Protein AF-A0A521X4V2-F1 (afdb_monomer_lite)

Sequence (223 aa):
MDLIKSYIVILLIGAVIGGIIGFALCGLLYSEEEIARASLDTIIDEWCKPAYIAPYDKQFSGFTAGKELPDAQPHFFPDTVRSLAKWIEQNYRVPAPVTLAQYALESSWGRNNLNASNYFGHTFQAVKQYMYHPRFVWAREKAMKNGTMTAGDSVCFARYTNIKECFRTHGMYLSLSLRYSKAFERTSPEGFAQELANAGYATDPLYALKLITIMKRYQLYGS

pLDDT: mean 75.27, std 22.45, range [30.0, 98.56]

Secondary structure (DSSP, 8-state):
--HHHHHHHHHHHHTTGGGTTTHHHHTTTS-HHHHHHHHHHHHHHHHT--S---------TT-STTPPPPP--GGGS-HHHHHHHHHHHHHH---HHHHHHHHHHHTTTTT--TTTT-SS--BHHHHGGG-SS--EEEEEEEEEETTEEEEEEEEEEE--SSHHHHHHHHHHHHHH-GGGGGGGG-SSHHHHHHHHHHTTS-S-TTHHHHHHHHHHHTTGGG-

Foldseek 3Di:
DPPVVVVVVVVLVVVCVVPPVPPVVVVVPDDPVVVVVVSVVVVVCVVQPPPDPDQFPPPPPQPDPPRDDPAQDPLLQPPVNLVLLVVLCVPQVQHSLLSSLQLCSQQVSVVRCVVQLASNQAFLVLQVVLAPDRDWDWDFGQDQDPNDGDGHDTTTHTGDPHNNRNSSSVSCS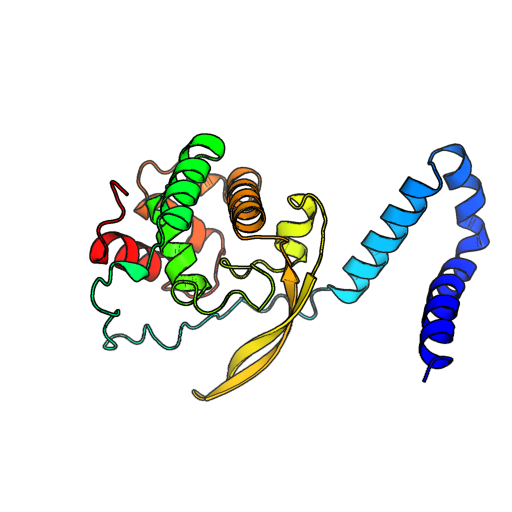QRVDPLQVVLSVDPDNLSSLVSCVVSSVGNPVCRSVSSVCSCVSNVRNVD

Structure (mmCIF, N/CA/C/O backbone):
data_AF-A0A521X4V2-F1
#
_entry.id   AF-A0A521X4V2-F1
#
loop_
_atom_site.group_PDB
_atom_site.id
_atom_site.type_symbol
_atom_site.label_atom_id
_atom_site.label_alt_id
_atom_site.label_comp_id
_atom_site.l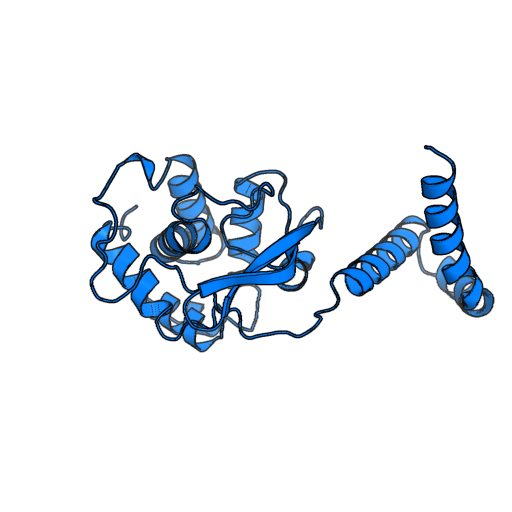abel_asym_id
_atom_site.label_entity_id
_atom_site.label_seq_id
_atom_site.pdbx_PDB_ins_code
_atom_site.Cartn_x
_atom_site.Cartn_y
_atom_site.Cartn_z
_atom_site.occupancy
_atom_site.B_iso_or_equiv
_atom_site.auth_seq_id
_atom_site.auth_comp_id
_atom_site.auth_asym_id
_atom_site.auth_atom_id
_atom_site.pdbx_PDB_model_num
ATOM 1 N N . MET A 1 1 ? 32.803 0.875 -26.723 1.00 43.25 1 MET A N 1
ATOM 2 C CA . MET A 1 1 ? 31.495 0.538 -26.119 1.00 43.25 1 MET A CA 1
ATOM 3 C C . MET A 1 1 ? 30.566 1.762 -26.029 1.00 43.25 1 MET A C 1
ATOM 5 O O . MET A 1 1 ? 29.549 1.680 -25.355 1.00 43.25 1 MET A O 1
ATOM 9 N N . ASP A 1 2 ? 30.845 2.843 -26.781 1.00 49.12 2 ASP A N 1
ATOM 10 C CA . ASP A 1 2 ? 30.135 4.131 -26.650 1.00 49.12 2 ASP A CA 1
ATOM 11 C C . ASP A 1 2 ? 29.449 4.641 -27.928 1.00 49.12 2 ASP A C 1
ATOM 13 O O . ASP A 1 2 ? 28.789 5.670 -27.893 1.00 49.12 2 ASP A O 1
ATOM 17 N N . LEU A 1 3 ? 29.508 3.913 -29.051 1.00 33.22 3 LEU A N 1
ATOM 18 C CA . LEU A 1 3 ? 28.778 4.314 -30.266 1.00 33.22 3 LEU A CA 1
ATOM 19 C C . LEU A 1 3 ? 27.328 3.801 -30.327 1.00 33.22 3 LEU A C 1
ATOM 21 O O . LEU A 1 3 ? 26.478 4.442 -30.937 1.00 33.22 3 LEU A O 1
ATOM 25 N N . ILE A 1 4 ? 27.015 2.685 -29.661 1.00 38.94 4 ILE A N 1
ATOM 26 C CA . ILE A 1 4 ? 25.669 2.078 -29.708 1.00 38.94 4 ILE A CA 1
ATOM 27 C C . ILE A 1 4 ? 24.674 2.850 -28.824 1.00 38.94 4 ILE A C 1
ATOM 29 O O . ILE A 1 4 ? 23.499 2.964 -29.165 1.00 38.94 4 ILE A O 1
ATOM 33 N N . LYS A 1 5 ? 25.142 3.457 -27.724 1.00 37.75 5 LYS A N 1
ATOM 34 C CA . LYS A 1 5 ? 24.294 4.278 -26.843 1.00 37.75 5 LYS A CA 1
ATOM 35 C C . LYS A 1 5 ? 23.897 5.606 -27.498 1.00 37.75 5 LYS A C 1
ATOM 37 O O . LYS A 1 5 ? 22.754 6.023 -27.351 1.00 37.75 5 LYS A O 1
ATOM 42 N N . SER A 1 6 ? 24.785 6.209 -28.289 1.00 39.97 6 SER A N 1
ATOM 43 C CA . SER A 1 6 ? 24.491 7.443 -29.031 1.00 39.97 6 SER A CA 1
ATOM 44 C C . SER A 1 6 ? 23.549 7.213 -30.219 1.00 39.97 6 SER A C 1
ATOM 46 O O . SER A 1 6 ? 22.706 8.059 -30.499 1.00 39.97 6 SER A O 1
ATOM 48 N N . TYR A 1 7 ? 23.613 6.046 -30.871 1.00 33.91 7 TYR A N 1
ATOM 49 C CA . TYR A 1 7 ? 22.720 5.712 -31.990 1.00 33.91 7 TYR A CA 1
ATOM 50 C C . TYR A 1 7 ? 21.264 5.469 -31.565 1.00 33.91 7 TYR A C 1
ATOM 52 O O . TYR A 1 7 ? 20.347 5.814 -32.306 1.00 33.91 7 TYR A O 1
ATOM 60 N N . ILE A 1 8 ? 21.030 4.935 -30.361 1.00 42.59 8 ILE A N 1
ATOM 61 C CA . ILE A 1 8 ? 19.670 4.730 -29.832 1.00 42.59 8 ILE A CA 1
ATOM 62 C C . ILE A 1 8 ? 19.026 6.065 -29.429 1.00 42.59 8 ILE A C 1
ATOM 64 O O . ILE A 1 8 ? 17.840 6.263 -29.670 1.00 42.59 8 ILE A O 1
ATOM 68 N N . VAL A 1 9 ? 19.804 7.018 -28.903 1.00 43.97 9 VAL A N 1
ATOM 69 C CA . VAL A 1 9 ? 19.309 8.378 -28.611 1.00 43.97 9 VAL A CA 1
ATOM 70 C C . VAL A 1 9 ? 18.967 9.131 -29.905 1.00 43.97 9 VAL A C 1
ATOM 72 O O . VAL A 1 9 ? 17.939 9.797 -29.970 1.00 43.97 9 VAL A O 1
ATOM 75 N N . ILE A 1 10 ? 19.759 8.960 -30.969 1.00 43.38 10 ILE A N 1
ATOM 76 C CA . ILE A 1 10 ? 19.498 9.582 -32.278 1.00 43.38 10 ILE A CA 1
ATOM 77 C C . ILE A 1 10 ? 18.299 8.933 -32.994 1.00 43.38 10 ILE A C 1
ATOM 79 O O . ILE A 1 10 ? 17.518 9.641 -33.624 1.00 43.38 10 ILE A O 1
ATOM 83 N N . LEU A 1 11 ? 18.075 7.621 -32.850 1.00 38.44 11 LEU A N 1
ATOM 84 C CA . LEU A 1 11 ? 16.877 6.952 -33.383 1.00 38.44 11 LEU A CA 1
ATOM 85 C C . LEU A 1 11 ? 15.594 7.319 -32.617 1.00 38.44 11 LEU A C 1
ATOM 87 O O . LEU A 1 11 ? 14.530 7.400 -33.229 1.00 38.44 11 LEU A O 1
ATOM 91 N N . LEU A 1 12 ? 15.687 7.620 -31.317 1.00 42.00 12 LEU A N 1
ATOM 92 C CA . LEU A 1 12 ? 14.555 8.126 -30.530 1.00 42.00 12 LEU A CA 1
ATOM 93 C C . LEU A 1 12 ? 14.190 9.574 -30.891 1.00 42.00 12 LEU A C 1
ATOM 95 O O . LEU A 1 12 ? 13.011 9.911 -30.883 1.00 42.00 12 LEU A O 1
ATOM 99 N N . ILE A 1 13 ? 15.159 10.399 -31.303 1.00 46.25 13 ILE A N 1
ATOM 100 C CA . ILE A 1 13 ? 14.886 11.717 -31.904 1.00 46.25 13 ILE A CA 1
ATOM 101 C C . ILE A 1 13 ? 14.376 11.554 -33.351 1.00 46.25 13 ILE A C 1
ATOM 103 O O . ILE A 1 13 ? 13.495 12.285 -33.789 1.00 46.25 13 ILE A O 1
ATOM 107 N N . GLY A 1 14 ? 14.848 10.544 -34.087 1.00 37.19 14 GLY A N 1
ATOM 108 C CA . GLY A 1 14 ? 14.409 10.248 -35.455 1.00 37.19 14 GLY A CA 1
ATOM 109 C C . GLY A 1 14 ? 12.939 9.828 -35.575 1.00 37.19 14 GLY A C 1
ATOM 110 O O . GLY A 1 14 ? 12.283 10.189 -36.549 1.00 37.19 14 GLY A O 1
ATOM 111 N N . ALA A 1 15 ? 12.376 9.148 -34.572 1.00 42.16 15 ALA A N 1
ATOM 112 C CA . ALA A 1 15 ? 10.942 8.840 -34.535 1.00 42.16 15 ALA A CA 1
ATOM 113 C C . ALA A 1 15 ? 10.057 10.083 -34.286 1.00 42.16 15 ALA A C 1
ATOM 115 O O . ALA A 1 15 ? 8.871 10.065 -34.604 1.00 42.16 15 ALA A O 1
ATOM 116 N N . VAL A 1 16 ? 10.640 11.189 -33.803 1.00 44.31 16 VAL A N 1
ATOM 117 C CA . VAL A 1 16 ? 9.979 12.502 -33.675 1.00 44.31 16 VAL A CA 1
ATOM 118 C C . VAL A 1 16 ? 9.952 13.252 -35.022 1.00 44.31 16 VAL A C 1
ATOM 120 O O . VAL A 1 16 ? 9.086 14.095 -35.253 1.00 44.31 16 VAL A O 1
ATOM 123 N N . ILE A 1 17 ? 10.815 12.890 -35.979 1.00 44.94 17 ILE A N 1
ATOM 124 C CA . ILE A 1 17 ? 10.894 13.529 -37.309 1.00 44.94 17 ILE A CA 1
ATOM 125 C C . ILE A 1 17 ? 9.727 13.113 -38.231 1.00 44.94 17 ILE A C 1
ATOM 127 O O . ILE A 1 17 ? 9.393 13.837 -39.167 1.00 44.94 17 ILE A O 1
ATOM 131 N N . GLY A 1 18 ? 8.998 12.034 -37.916 1.00 37.09 18 GLY A N 1
ATOM 132 C CA . GLY A 1 18 ? 7.719 11.717 -38.573 1.00 37.09 18 GLY A CA 1
ATOM 133 C C . GLY A 1 18 ? 6.582 12.708 -38.264 1.00 37.09 18 GLY A C 1
ATOM 134 O O . GLY A 1 18 ? 5.533 12.653 -38.900 1.00 37.09 18 GLY A O 1
ATOM 135 N N . GLY A 1 19 ? 6.781 13.624 -37.307 1.00 41.56 19 GLY A N 1
ATOM 136 C CA . GLY A 1 19 ? 5.781 14.572 -36.811 1.00 41.56 19 GLY A CA 1
ATOM 137 C C . GLY A 1 19 ? 6.029 16.040 -37.172 1.00 41.56 19 GLY A C 1
ATOM 138 O O . GLY A 1 19 ? 5.519 16.916 -36.477 1.00 41.56 19 GLY A O 1
ATOM 139 N N . ILE A 1 20 ? 6.786 16.354 -38.232 1.00 43.31 20 ILE A N 1
ATOM 140 C CA . ILE A 1 20 ? 7.112 17.751 -38.603 1.00 43.31 20 ILE A CA 1
ATOM 141 C C . ILE A 1 20 ? 5.869 18.609 -38.943 1.00 43.31 20 ILE A C 1
ATOM 143 O O . ILE A 1 20 ? 5.938 19.832 -38.880 1.00 43.31 20 ILE A O 1
ATOM 147 N N . ILE A 1 21 ? 4.693 18.018 -39.180 1.00 41.81 21 ILE A N 1
ATOM 148 C CA . ILE A 1 21 ? 3.447 18.786 -39.386 1.00 41.81 21 ILE A CA 1
ATOM 149 C C . ILE A 1 21 ? 2.744 19.144 -38.050 1.00 41.81 21 ILE A C 1
ATOM 151 O O . ILE A 1 21 ? 1.936 20.067 -38.011 1.00 41.81 21 ILE A O 1
ATOM 155 N N . GLY A 1 22 ? 3.082 18.493 -36.926 1.00 39.12 22 GLY A N 1
ATOM 156 C CA . GLY A 1 22 ? 2.454 18.740 -35.614 1.00 39.12 22 GLY A CA 1
ATOM 157 C C . GLY A 1 22 ? 3.174 19.754 -34.712 1.00 39.12 22 GLY A C 1
ATOM 158 O O . GLY A 1 22 ? 2.546 20.371 -33.851 1.00 39.12 22 GLY A O 1
ATOM 159 N N . PHE A 1 23 ? 4.480 19.967 -34.904 1.00 44.62 23 PHE A N 1
ATOM 160 C CA . PHE A 1 23 ? 5.290 20.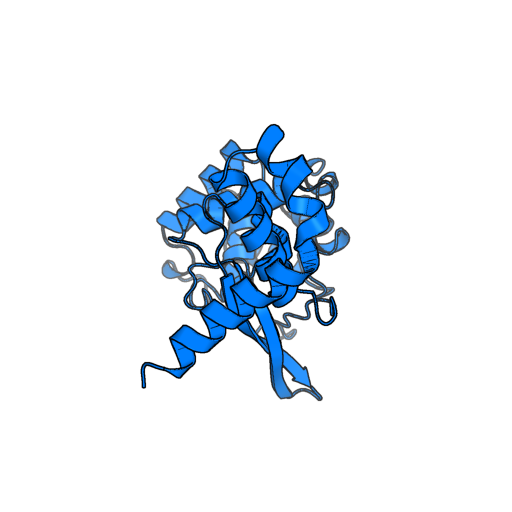808 -34.007 1.00 44.62 23 PHE A CA 1
ATOM 161 C C . PHE A 1 23 ? 5.007 22.312 -34.125 1.00 44.62 23 PHE A C 1
ATOM 163 O O . PHE A 1 23 ? 5.130 23.034 -33.136 1.00 44.62 23 PHE A O 1
ATOM 170 N N . ALA A 1 24 ? 4.566 22.788 -35.293 1.00 43.47 24 ALA A N 1
ATOM 171 C CA . ALA A 1 24 ? 4.316 24.214 -35.513 1.00 43.47 24 ALA A CA 1
ATOM 172 C C . ALA A 1 24 ? 3.096 24.756 -34.737 1.00 43.47 24 ALA A C 1
ATOM 174 O O . ALA A 1 24 ? 3.050 25.948 -34.446 1.00 43.47 24 ALA A O 1
ATOM 175 N N . LEU A 1 25 ? 2.132 23.903 -34.360 1.00 43.19 25 LEU A N 1
ATOM 176 C CA . LEU A 1 25 ? 0.982 24.315 -33.540 1.00 43.19 25 LEU A CA 1
ATOM 177 C C . LEU A 1 25 ? 1.254 24.218 -32.029 1.00 43.19 25 LEU A C 1
ATOM 179 O O . LEU A 1 25 ? 0.689 24.989 -31.258 1.00 43.19 25 LEU A O 1
ATOM 183 N N . CYS A 1 26 ? 2.109 23.285 -31.595 1.00 47.75 26 CYS A N 1
ATOM 184 C CA . CYS A 1 26 ? 2.331 23.009 -30.171 1.00 47.75 26 CYS A CA 1
ATOM 185 C C . CYS A 1 26 ? 3.277 24.029 -29.505 1.00 47.75 26 CYS A C 1
ATOM 187 O O . CYS A 1 26 ? 3.041 24.434 -28.369 1.00 47.75 26 CYS A O 1
ATOM 189 N N . GLY A 1 27 ? 4.287 24.528 -30.235 1.00 48.03 27 GLY A N 1
ATOM 190 C CA . GLY A 1 27 ? 5.232 25.542 -29.736 1.00 48.03 27 GLY A CA 1
ATOM 191 C C . GLY A 1 27 ? 4.635 26.938 -29.492 1.00 48.03 27 GLY A C 1
ATOM 192 O O . GLY A 1 27 ? 5.317 27.805 -28.956 1.00 48.03 27 GLY A O 1
ATOM 193 N N . LEU A 1 28 ? 3.370 27.168 -29.867 1.00 51.81 28 LEU A N 1
ATOM 194 C CA . LEU A 1 28 ? 2.625 28.398 -29.564 1.00 51.81 28 LEU A CA 1
ATOM 195 C C . LEU A 1 28 ? 1.795 28.301 -28.270 1.00 51.81 28 LEU A C 1
ATOM 197 O O . LEU A 1 28 ? 1.285 29.319 -27.807 1.00 51.81 28 LEU A O 1
ATOM 201 N N . LEU A 1 29 ? 1.641 27.101 -27.697 1.00 52.66 29 LEU A N 1
ATOM 202 C CA . LEU A 1 29 ? 0.757 26.838 -26.552 1.00 52.66 29 LEU A CA 1
ATOM 203 C C . LEU A 1 29 ? 1.472 26.205 -25.348 1.00 52.66 29 LEU A C 1
ATOM 205 O O . LEU A 1 29 ? 0.944 26.288 -24.242 1.00 52.66 29 LEU A O 1
ATOM 209 N N . TYR A 1 30 ? 2.651 25.606 -25.544 1.00 55.75 30 TYR A N 1
ATOM 210 C CA . TYR A 1 30 ? 3.382 24.873 -24.507 1.00 55.75 30 TYR A CA 1
ATOM 211 C C . TYR A 1 30 ? 4.886 25.159 -24.552 1.00 55.75 30 TYR A C 1
ATOM 213 O O . TYR A 1 30 ? 5.466 25.379 -25.617 1.00 55.75 30 TYR A O 1
ATOM 221 N N . SER A 1 31 ? 5.523 25.134 -23.383 1.00 70.56 31 SER A N 1
ATOM 222 C CA . SER A 1 31 ? 6.973 25.271 -23.221 1.00 70.56 31 SER A CA 1
ATOM 223 C C . SER A 1 31 ? 7.735 24.027 -23.700 1.00 70.56 31 SER A C 1
ATOM 225 O O . SER A 1 31 ? 7.204 22.914 -23.717 1.00 70.56 31 SER A O 1
ATOM 227 N N . GLU A 1 32 ? 9.019 24.187 -24.042 1.00 69.38 32 GLU A N 1
ATOM 228 C CA . GLU A 1 32 ? 9.890 23.061 -24.425 1.00 69.38 32 GLU A CA 1
ATOM 229 C C . GLU A 1 32 ? 9.955 21.971 -23.340 1.00 69.38 32 GLU A C 1
ATOM 231 O O . GLU A 1 32 ? 10.016 20.781 -23.652 1.00 69.38 32 GLU A O 1
ATOM 236 N N . GLU A 1 33 ? 9.886 22.359 -22.063 1.00 67.06 33 GLU A N 1
ATOM 237 C CA . GLU A 1 33 ? 9.895 21.422 -20.937 1.00 67.06 33 GLU A CA 1
ATOM 238 C C . GLU A 1 33 ? 8.610 20.579 -20.880 1.00 67.06 33 GLU A C 1
ATOM 240 O O . GLU A 1 33 ? 8.665 19.376 -20.615 1.00 67.06 33 GLU A O 1
ATOM 245 N N . GLU A 1 34 ? 7.455 21.175 -21.181 1.00 65.75 34 GLU A N 1
ATOM 246 C CA . GLU A 1 34 ? 6.172 20.466 -21.256 1.00 65.75 34 GLU A CA 1
ATOM 247 C C . GLU A 1 34 ? 6.141 19.477 -22.427 1.00 65.75 34 GLU A C 1
ATOM 249 O O . GLU A 1 34 ? 5.698 18.339 -22.260 1.00 65.75 34 GLU A O 1
ATOM 254 N N . ILE A 1 35 ? 6.693 19.860 -23.583 1.00 60.16 35 ILE A N 1
ATOM 255 C CA . ILE A 1 35 ? 6.809 18.985 -24.760 1.00 60.16 35 ILE A CA 1
ATOM 256 C C . ILE A 1 35 ? 7.767 17.814 -24.481 1.00 60.16 35 ILE A C 1
ATOM 258 O O . ILE A 1 35 ? 7.471 16.665 -24.832 1.00 60.16 35 ILE A O 1
ATOM 262 N N . ALA A 1 36 ? 8.895 18.072 -23.812 1.00 65.25 36 ALA A N 1
ATOM 263 C CA . ALA A 1 36 ? 9.852 17.037 -23.425 1.00 65.25 36 ALA A CA 1
ATOM 264 C C . ALA A 1 36 ? 9.247 16.035 -22.426 1.00 65.25 36 ALA A C 1
ATOM 266 O O . ALA A 1 36 ? 9.424 14.825 -22.588 1.00 65.25 36 ALA A O 1
ATOM 267 N N . ARG A 1 37 ? 8.486 16.512 -21.430 1.00 64.06 37 ARG A N 1
ATOM 268 C CA . ARG A 1 37 ? 7.768 15.648 -20.476 1.00 64.06 37 ARG A CA 1
ATOM 269 C C . ARG A 1 37 ? 6.705 14.797 -21.166 1.00 64.06 37 ARG A C 1
ATOM 271 O O . ARG A 1 37 ? 6.704 13.586 -20.974 1.00 64.06 37 ARG A O 1
ATOM 278 N N . ALA A 1 38 ? 5.881 15.390 -22.032 1.00 61.69 38 ALA A N 1
ATOM 279 C CA . ALA A 1 38 ? 4.861 14.657 -22.786 1.00 61.69 38 ALA A CA 1
ATOM 280 C C . ALA A 1 38 ? 5.468 13.565 -23.688 1.00 61.69 38 ALA A C 1
ATOM 282 O O . ALA A 1 38 ? 4.935 12.457 -23.798 1.00 61.69 38 ALA A O 1
ATOM 283 N N . SER A 1 39 ? 6.622 13.849 -24.299 1.00 66.38 39 SER A N 1
ATOM 284 C CA . SER A 1 39 ? 7.357 12.880 -25.122 1.00 66.38 39 SER A CA 1
ATOM 285 C C . SER A 1 39 ? 7.929 11.735 -24.281 1.00 66.38 39 SER A C 1
ATOM 287 O O . SER A 1 39 ? 7.846 10.571 -24.677 1.00 66.38 39 SER A O 1
ATOM 289 N N . LEU A 1 40 ? 8.472 12.042 -23.099 1.00 65.88 40 LEU A N 1
ATOM 290 C CA . LEU A 1 40 ? 8.996 11.042 -22.171 1.00 65.88 40 LEU A CA 1
ATOM 291 C C . LEU A 1 40 ? 7.880 10.141 -21.624 1.00 65.88 40 LEU A C 1
ATOM 293 O O . LEU A 1 40 ? 8.043 8.924 -21.622 1.00 65.88 40 LEU A O 1
ATOM 297 N N . ASP A 1 41 ? 6.741 10.713 -21.232 1.00 66.56 41 ASP A N 1
ATOM 298 C CA . ASP A 1 41 ? 5.577 9.954 -20.765 1.00 66.56 41 ASP A CA 1
ATOM 299 C C . ASP A 1 41 ? 5.056 9.010 -21.855 1.00 66.56 41 ASP A C 1
ATOM 301 O O . ASP A 1 41 ? 4.778 7.845 -21.580 1.00 66.56 41 ASP A O 1
ATOM 305 N N . THR A 1 42 ? 5.021 9.463 -23.112 1.00 69.56 42 THR A N 1
ATOM 306 C CA . THR A 1 42 ? 4.612 8.630 -24.256 1.00 69.56 42 THR A CA 1
ATOM 307 C C . THR A 1 42 ? 5.559 7.445 -24.466 1.00 69.56 42 THR A C 1
ATOM 309 O O . THR A 1 42 ? 5.109 6.318 -24.659 1.00 69.56 42 THR A O 1
ATOM 312 N N . ILE A 1 43 ? 6.875 7.664 -24.385 1.00 66.12 43 ILE A N 1
ATOM 313 C CA . ILE A 1 43 ? 7.887 6.602 -24.527 1.00 66.12 43 ILE A CA 1
ATOM 314 C C . ILE A 1 43 ? 7.824 5.615 -23.357 1.00 66.12 43 ILE A C 1
ATOM 316 O O . ILE A 1 43 ? 7.923 4.404 -23.556 1.00 66.12 43 ILE A O 1
ATOM 320 N N . ILE A 1 44 ? 7.662 6.106 -22.128 1.00 66.12 44 ILE A N 1
ATOM 321 C CA . ILE A 1 44 ? 7.539 5.238 -20.956 1.00 66.12 44 ILE A CA 1
ATOM 322 C C . ILE A 1 44 ? 6.250 4.424 -21.041 1.00 66.12 44 ILE A C 1
ATOM 324 O O . ILE A 1 44 ? 6.276 3.240 -20.711 1.00 66.12 44 ILE A O 1
ATOM 328 N N . ASP A 1 45 ? 5.156 5.013 -21.517 1.00 70.25 45 ASP A N 1
ATOM 329 C CA . ASP A 1 45 ? 3.899 4.307 -21.741 1.00 70.25 45 ASP A CA 1
ATOM 330 C C . ASP A 1 45 ? 4.054 3.239 -22.812 1.00 70.25 45 ASP A C 1
ATOM 332 O O . ASP A 1 45 ? 3.600 2.127 -22.581 1.00 70.25 45 ASP A O 1
ATOM 336 N N . GLU A 1 46 ? 4.759 3.528 -23.911 1.00 69.31 46 GLU A N 1
ATOM 337 C CA . GLU A 1 46 ? 5.145 2.574 -24.958 1.00 69.31 46 GLU A CA 1
ATOM 338 C C . GLU A 1 46 ? 5.906 1.370 -24.382 1.00 69.31 46 GLU A C 1
ATOM 340 O O . GLU A 1 46 ? 5.597 0.223 -24.702 1.00 69.31 46 GLU A O 1
ATOM 345 N N . TRP A 1 47 ? 6.879 1.618 -23.504 1.00 66.06 47 TRP A N 1
ATOM 346 C CA . TRP A 1 47 ? 7.715 0.577 -22.902 1.00 66.06 47 TRP A CA 1
ATOM 347 C C . TRP A 1 47 ? 7.017 -0.173 -21.774 1.00 66.06 47 TRP A C 1
ATOM 349 O O . TRP A 1 47 ? 7.233 -1.366 -21.616 1.00 66.06 47 TRP A O 1
ATOM 359 N N . CYS A 1 48 ? 6.172 0.504 -21.003 1.00 68.50 48 CYS A N 1
ATOM 360 C CA . CYS A 1 48 ? 5.360 -0.087 -19.946 1.00 68.50 48 CYS A CA 1
ATOM 361 C C . CYS A 1 48 ? 3.991 -0.548 -20.458 1.00 68.50 48 CYS A C 1
ATOM 363 O O . CYS A 1 48 ? 3.134 -0.868 -19.624 1.00 68.50 48 CYS A O 1
ATOM 365 N N . LYS A 1 49 ? 3.769 -0.572 -21.788 1.00 63.75 49 LYS A N 1
ATOM 366 C CA . LYS A 1 49 ? 2.527 -1.055 -22.401 1.00 63.75 49 LYS A CA 1
ATOM 367 C C . LYS A 1 49 ? 2.211 -2.400 -21.759 1.00 63.75 49 LYS A C 1
ATOM 369 O O . LYS A 1 49 ? 3.097 -3.256 -21.705 1.00 63.75 49 LYS A O 1
ATOM 374 N N . PRO A 1 50 ? 0.988 -2.601 -21.245 1.00 51.84 50 PRO A N 1
ATOM 375 C CA . PRO A 1 50 ? 0.620 -3.882 -20.687 1.00 51.84 50 PRO A CA 1
ATOM 376 C C . PRO A 1 50 ? 0.630 -4.887 -21.836 1.00 51.84 50 PRO A C 1
ATOM 378 O O . PRO A 1 50 ? -0.341 -5.006 -22.582 1.00 51.84 50 PRO A O 1
ATOM 381 N N . ALA A 1 51 ? 1.737 -5.610 -22.000 1.00 42.25 51 ALA A N 1
ATOM 382 C CA . ALA A 1 51 ? 1.722 -6.895 -22.663 1.00 42.25 51 ALA A CA 1
ATOM 383 C C . ALA A 1 51 ? 0.887 -7.782 -21.745 1.00 42.25 51 ALA A C 1
ATOM 385 O O . ALA A 1 51 ? 1.415 -8.403 -20.836 1.00 42.25 51 ALA A O 1
ATOM 386 N N . TYR A 1 52 ? -0.432 -7.726 -21.941 1.00 36.19 52 TYR A N 1
ATOM 387 C CA . TYR A 1 52 ? -1.420 -8.488 -21.198 1.00 36.19 52 TYR A CA 1
ATOM 388 C C . TYR A 1 52 ? -1.523 -8.077 -19.712 1.00 36.19 52 TYR A C 1
ATOM 390 O O . TYR A 1 52 ? -0.639 -8.315 -18.894 1.00 36.19 52 TYR A O 1
ATOM 398 N N . ILE A 1 53 ? -2.655 -7.479 -19.319 1.00 38.72 53 ILE A N 1
ATOM 399 C CA . ILE A 1 53 ? -3.061 -7.485 -17.906 1.00 38.72 53 ILE A CA 1
ATOM 400 C C . ILE A 1 53 ? -3.486 -8.928 -17.611 1.00 38.72 53 ILE A C 1
ATOM 402 O O . ILE A 1 53 ? -4.674 -9.251 -17.637 1.00 38.72 53 ILE A O 1
ATOM 406 N N . ALA A 1 54 ? -2.513 -9.819 -17.402 1.00 30.00 54 ALA A N 1
ATOM 407 C CA . ALA A 1 54 ? -2.801 -11.067 -16.724 1.00 30.00 54 ALA A CA 1
ATOM 408 C C . ALA A 1 54 ? -3.357 -10.705 -15.342 1.00 30.00 54 ALA A C 1
ATOM 410 O O . ALA A 1 54 ? -2.853 -9.771 -14.705 1.00 30.00 54 ALA A O 1
ATOM 411 N N . PRO A 1 55 ? -4.386 -11.411 -14.859 1.00 35.53 55 PRO A N 1
ATOM 412 C CA . PRO A 1 55 ? -4.692 -11.390 -13.445 1.00 35.53 55 PRO A CA 1
ATOM 413 C C . PRO A 1 55 ? -3.401 -11.694 -12.666 1.00 35.53 55 PRO A C 1
ATOM 415 O O . PRO A 1 55 ? -2.788 -12.739 -12.856 1.00 35.53 55 PRO A O 1
ATOM 418 N N . TYR A 1 56 ? -2.956 -10.717 -11.876 1.00 37.03 56 TYR A N 1
ATOM 419 C CA . TYR A 1 56 ? -1.779 -10.777 -11.017 1.00 37.03 56 TYR A CA 1
ATOM 420 C C . TYR A 1 56 ? -1.889 -11.935 -10.020 1.00 37.03 56 TYR A C 1
ATOM 422 O O . TYR A 1 56 ? -2.417 -11.790 -8.912 1.00 37.03 56 TYR A O 1
ATOM 430 N N . ASP A 1 57 ? -1.371 -13.094 -10.405 1.00 36.75 57 ASP A N 1
ATOM 431 C CA . ASP A 1 57 ? -1.371 -14.283 -9.569 1.00 36.75 57 ASP A CA 1
ATOM 432 C C . ASP A 1 57 ? -0.078 -14.318 -8.747 1.00 36.75 57 ASP A C 1
ATOM 434 O O . ASP A 1 57 ? 0.797 -15.170 -8.914 1.00 36.75 57 ASP A O 1
ATOM 438 N N . LYS A 1 58 ? 0.062 -13.370 -7.808 1.00 45.69 58 LYS A N 1
ATOM 439 C CA . LYS A 1 58 ? 1.027 -13.535 -6.715 1.00 45.69 58 LYS A CA 1
ATOM 440 C C . LYS A 1 58 ? 0.500 -14.593 -5.753 1.00 45.69 58 LYS A C 1
ATOM 442 O O . LYS A 1 58 ? 0.090 -14.306 -4.626 1.00 45.69 58 LYS A O 1
ATOM 447 N N . GLN A 1 59 ? 0.595 -15.856 -6.157 1.00 38.31 59 GLN A N 1
ATOM 448 C CA . GLN A 1 59 ? 0.629 -16.936 -5.188 1.00 38.31 59 GLN A CA 1
ATOM 449 C C . GLN A 1 59 ? 1.870 -16.744 -4.320 1.00 38.31 59 GLN A C 1
ATOM 451 O O . GLN A 1 59 ? 2.999 -17.083 -4.675 1.00 38.31 59 GLN A O 1
ATOM 456 N N . PHE A 1 60 ? 1.653 -16.189 -3.132 1.00 40.34 60 PHE A N 1
ATOM 457 C CA . PHE A 1 60 ? 2.583 -16.352 -2.035 1.00 40.34 60 PHE A CA 1
ATOM 458 C C . PHE A 1 60 ? 2.740 -17.862 -1.806 1.00 40.34 60 PHE A C 1
ATOM 460 O O . PHE A 1 60 ? 1.849 -18.503 -1.247 1.00 40.34 60 PHE A O 1
ATOM 467 N N . SER A 1 61 ? 3.882 -18.431 -2.202 1.00 38.44 61 SER A N 1
ATOM 468 C CA . SER A 1 61 ? 4.267 -19.839 -1.992 1.00 38.44 61 SER A CA 1
ATOM 469 C C . SER A 1 61 ? 4.473 -20.208 -0.505 1.00 38.44 61 SER A C 1
ATOM 471 O O . SER A 1 61 ? 5.222 -21.126 -0.162 1.00 38.44 61 SER A O 1
ATOM 473 N N . GLY A 1 62 ? 3.864 -19.440 0.398 1.00 36.41 62 GLY A N 1
ATOM 474 C CA . GLY A 1 62 ? 3.891 -19.609 1.844 1.00 36.41 62 GLY A CA 1
ATOM 475 C C . GLY A 1 62 ? 2.508 -19.689 2.489 1.00 36.41 62 GLY A C 1
ATOM 476 O O . GLY A 1 62 ? 2.451 -19.929 3.684 1.00 36.41 62 GLY A O 1
ATOM 477 N N . PHE A 1 63 ? 1.417 -19.523 1.734 1.00 40.59 63 PHE A N 1
ATOM 478 C CA . PHE A 1 63 ? 0.057 -19.758 2.229 1.00 40.59 63 PHE A CA 1
ATOM 479 C C . PHE A 1 63 ? -0.582 -20.897 1.430 1.00 40.59 63 PHE A C 1
ATOM 481 O O . PHE A 1 63 ? -1.552 -20.716 0.703 1.00 40.59 63 PHE A O 1
ATOM 488 N N . THR A 1 64 ? 0.015 -22.082 1.513 1.00 39.34 64 THR A N 1
ATOM 489 C CA . THR A 1 64 ? -0.748 -23.321 1.351 1.00 39.34 64 THR A CA 1
ATOM 490 C C . THR A 1 64 ? -1.472 -23.556 2.668 1.00 39.34 64 THR A C 1
ATOM 492 O O . THR A 1 64 ? -0.855 -23.397 3.724 1.00 39.34 64 THR A O 1
ATOM 495 N N . ALA A 1 65 ? -2.754 -23.927 2.630 1.00 35.69 65 ALA A N 1
ATOM 496 C CA . ALA A 1 65 ? -3.425 -24.464 3.810 1.00 35.69 65 ALA A CA 1
ATOM 497 C C . ALA A 1 65 ? -2.509 -25.543 4.428 1.00 35.69 65 ALA A C 1
ATOM 499 O O . ALA A 1 65 ? -2.196 -26.528 3.764 1.00 35.69 65 ALA A O 1
ATOM 500 N N . GLY A 1 66 ? -1.978 -25.283 5.628 1.00 34.91 66 GLY A N 1
ATOM 501 C CA . GLY A 1 66 ? -1.019 -26.162 6.310 1.00 34.91 66 GLY A CA 1
ATOM 502 C C . GLY A 1 66 ? 0.448 -25.703 6.386 1.00 34.91 66 GLY A C 1
ATOM 503 O O . GLY A 1 66 ? 1.230 -26.405 7.018 1.00 34.91 66 GLY A O 1
ATOM 504 N N . LYS A 1 67 ? 0.859 -24.556 5.814 1.00 43.25 67 LYS A N 1
ATOM 505 C CA . LYS A 1 67 ? 2.191 -23.968 6.088 1.00 43.25 67 LYS A CA 1
ATOM 506 C C . LYS A 1 67 ? 2.069 -22.852 7.126 1.00 43.25 67 LYS A C 1
ATOM 508 O O . LYS A 1 67 ? 1.291 -21.919 6.937 1.00 43.25 67 LYS A O 1
ATOM 513 N N . GLU A 1 68 ? 2.808 -22.966 8.227 1.00 49.06 68 GLU A N 1
ATOM 514 C CA . GLU A 1 68 ? 2.718 -22.027 9.348 1.00 49.06 68 GLU A CA 1
ATOM 515 C C . GLU A 1 68 ? 3.210 -20.626 8.956 1.00 49.06 68 GLU A C 1
ATOM 517 O O . GLU A 1 68 ? 4.282 -20.453 8.367 1.00 49.06 68 GLU A O 1
ATOM 522 N N . LEU A 1 69 ? 2.412 -19.605 9.292 1.00 59.22 69 LEU A N 1
ATOM 523 C CA . LEU A 1 69 ? 2.885 -18.222 9.312 1.00 59.22 69 LEU A CA 1
ATOM 524 C C . LEU A 1 69 ? 4.037 -18.131 10.322 1.00 59.22 69 LEU A C 1
ATOM 526 O O . LEU A 1 69 ? 3.904 -18.696 11.409 1.00 59.22 69 LEU A O 1
ATOM 530 N N . PRO A 1 70 ? 5.138 -17.426 10.002 1.00 63.25 70 PRO A N 1
ATOM 531 C CA . PRO A 1 70 ? 6.277 -17.354 10.906 1.00 63.25 70 PRO A CA 1
ATOM 532 C C . PRO A 1 70 ? 5.842 -16.809 12.271 1.00 63.25 70 PRO A C 1
ATOM 534 O O . PRO A 1 70 ? 5.033 -15.884 12.335 1.00 63.25 70 PRO A O 1
ATOM 537 N N . ASP A 1 71 ? 6.363 -17.360 13.364 1.00 60.66 71 ASP A N 1
ATOM 538 C CA . ASP A 1 71 ? 6.019 -16.888 14.710 1.00 60.66 71 ASP A CA 1
ATOM 539 C C . ASP A 1 71 ? 6.210 -15.383 14.866 1.00 60.66 71 ASP A C 1
ATOM 541 O O . ASP A 1 71 ? 7.053 -14.803 14.198 1.00 60.66 71 ASP A O 1
ATOM 545 N N . ALA A 1 72 ? 5.427 -14.732 15.729 1.00 53.78 72 ALA A N 1
ATOM 546 C CA . ALA A 1 72 ? 5.448 -13.281 15.910 1.00 53.78 72 ALA A CA 1
ATOM 547 C C . ALA A 1 72 ? 6.837 -12.769 16.334 1.00 53.78 72 ALA A C 1
ATOM 549 O O . ALA A 1 72 ? 7.145 -12.677 17.518 1.00 53.78 72 ALA A O 1
ATOM 550 N N . GLN A 1 73 ? 7.683 -12.426 15.361 1.00 57.31 73 GLN A N 1
ATOM 551 C CA . GLN A 1 73 ? 8.999 -11.860 15.609 1.00 57.31 73 GLN A CA 1
ATOM 552 C C . GLN A 1 73 ? 8.936 -10.321 15.568 1.00 57.31 73 GLN A C 1
ATOM 554 O O . GLN A 1 73 ? 8.377 -9.759 14.619 1.00 57.31 73 GLN A O 1
ATOM 559 N N . PRO A 1 74 ? 9.553 -9.611 16.534 1.00 52.75 74 PRO A N 1
ATOM 560 C CA . PRO A 1 74 ? 9.545 -8.144 16.603 1.00 52.75 74 PRO A CA 1
ATOM 561 C C . PRO A 1 74 ? 10.064 -7.441 15.338 1.00 52.75 74 PRO A C 1
ATOM 563 O O . PRO A 1 74 ? 9.631 -6.336 15.021 1.00 52.75 74 PRO A O 1
ATOM 566 N N . HIS A 1 75 ? 10.954 -8.088 14.576 1.00 61.31 75 HIS A N 1
ATOM 567 C CA . HIS A 1 75 ? 11.577 -7.518 13.378 1.00 61.31 75 HIS A CA 1
ATOM 568 C C . HIS A 1 75 ? 10.672 -7.490 12.135 1.00 61.31 75 HIS A C 1
ATOM 570 O O . HIS A 1 75 ? 11.054 -6.911 11.120 1.00 61.31 75 HIS A O 1
ATOM 576 N N . PHE A 1 76 ? 9.477 -8.088 12.182 1.00 74.75 76 PHE A N 1
ATOM 577 C CA . PHE A 1 76 ? 8.580 -8.126 11.024 1.00 74.75 76 PHE A CA 1
ATOM 578 C C . PHE A 1 76 ? 7.958 -6.779 10.665 1.00 74.75 76 PHE A C 1
ATOM 580 O O . PHE A 1 76 ? 7.624 -6.544 9.502 1.00 74.75 76 PHE A O 1
ATOM 587 N N . PHE A 1 77 ? 7.862 -5.877 11.639 1.00 87.69 77 PHE A N 1
ATOM 588 C CA . PHE A 1 77 ? 7.357 -4.524 11.444 1.00 87.69 77 PHE A CA 1
ATOM 589 C C . PHE A 1 77 ? 8.285 -3.530 12.142 1.00 87.69 77 PHE A C 1
ATOM 591 O O . PHE A 1 77 ? 8.034 -3.183 13.300 1.00 87.69 77 PHE A O 1
ATOM 598 N N . PRO A 1 78 ? 9.353 -3.076 11.459 1.00 90.88 78 PRO A N 1
ATOM 599 C CA . PRO A 1 78 ? 10.226 -2.030 11.978 1.00 90.88 78 PRO A CA 1
ATOM 600 C C . PRO A 1 78 ? 9.430 -0.782 12.386 1.00 90.88 78 PRO A C 1
ATOM 602 O O . PRO A 1 78 ? 8.422 -0.461 11.751 1.00 90.88 78 PRO A O 1
ATOM 605 N N . ASP A 1 79 ? 9.908 -0.019 13.371 1.00 92.12 79 ASP A N 1
ATOM 606 C CA . ASP A 1 79 ? 9.210 1.182 13.870 1.00 92.12 79 ASP A CA 1
ATOM 607 C C . ASP A 1 79 ? 8.896 2.195 12.766 1.00 92.12 79 ASP A C 1
ATOM 609 O O . ASP A 1 79 ? 7.840 2.830 12.765 1.00 92.12 79 ASP A O 1
ATOM 613 N N . THR A 1 80 ? 9.781 2.304 11.769 1.00 94.44 80 THR A N 1
ATOM 614 C CA . THR A 1 80 ? 9.543 3.133 10.580 1.00 94.44 80 THR A CA 1
ATOM 615 C C . THR A 1 80 ? 8.306 2.676 9.803 1.00 94.44 80 THR A C 1
ATOM 617 O O . THR A 1 80 ? 7.520 3.512 9.370 1.00 94.44 80 THR A O 1
ATOM 620 N N . VAL A 1 81 ? 8.096 1.366 9.647 1.00 95.81 81 VAL A N 1
ATOM 621 C CA . VAL A 1 81 ? 6.940 0.794 8.938 1.00 95.81 81 VAL A CA 1
ATOM 622 C C . VAL A 1 81 ? 5.651 1.025 9.726 1.00 95.81 81 VAL A C 1
ATOM 624 O O . VAL A 1 81 ? 4.663 1.468 9.146 1.00 95.81 81 VAL A O 1
ATOM 627 N N . ARG A 1 82 ? 5.670 0.814 11.049 1.00 95.06 82 ARG A N 1
ATOM 628 C CA . ARG A 1 82 ? 4.519 1.103 11.928 1.00 95.06 82 ARG A CA 1
ATOM 629 C C . ARG A 1 82 ? 4.138 2.581 11.893 1.00 95.06 82 ARG A C 1
ATOM 631 O O . ARG A 1 82 ? 2.977 2.921 11.687 1.00 95.06 82 ARG A O 1
ATOM 638 N N . SER A 1 83 ? 5.132 3.460 12.007 1.00 96.62 83 SER A N 1
ATOM 639 C CA . SER A 1 83 ? 4.931 4.911 11.949 1.00 96.62 83 SER A CA 1
ATOM 640 C C . SER A 1 83 ? 4.355 5.354 10.604 1.00 96.62 83 SER A C 1
ATOM 642 O O . SER A 1 83 ? 3.458 6.191 10.563 1.00 96.62 83 SER A O 1
ATOM 644 N N . LEU A 1 84 ? 4.828 4.772 9.49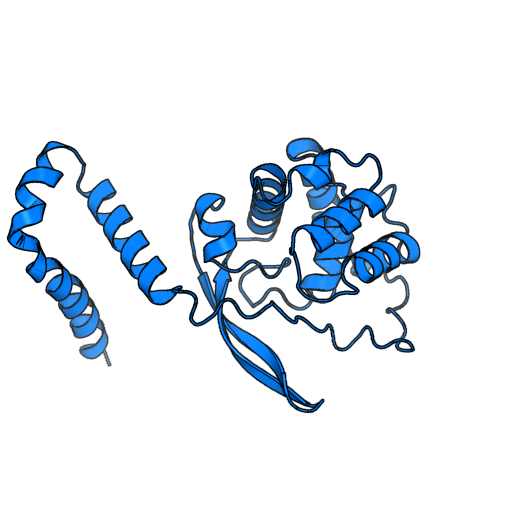6 1.00 98.12 84 LEU A N 1
ATOM 645 C CA . LEU A 1 84 ? 4.296 5.077 8.169 1.00 98.12 84 LEU A CA 1
ATOM 646 C C . LEU A 1 84 ? 2.875 4.545 7.964 1.00 98.12 84 LEU A C 1
ATOM 648 O O . LEU A 1 84 ? 2.085 5.224 7.317 1.00 98.12 84 LEU A O 1
ATOM 652 N N . ALA A 1 85 ? 2.527 3.382 8.519 1.00 98.00 85 ALA A N 1
ATOM 653 C CA . ALA A 1 85 ? 1.161 2.863 8.462 1.00 98.00 85 ALA A CA 1
ATOM 654 C C . ALA A 1 85 ? 0.171 3.765 9.218 1.00 98.00 85 ALA A C 1
ATOM 656 O O . ALA A 1 85 ? -0.863 4.123 8.659 1.00 98.00 85 ALA A O 1
ATOM 657 N N . LYS A 1 86 ? 0.524 4.226 10.427 1.00 97.88 86 LYS A N 1
ATOM 658 C CA . LYS A 1 86 ? -0.261 5.240 11.160 1.00 97.88 86 LYS A CA 1
ATOM 659 C C . LYS A 1 86 ? -0.405 6.534 10.380 1.00 97.88 86 LYS A C 1
ATOM 661 O O . LYS A 1 86 ? -1.486 7.106 10.299 1.00 97.88 86 LYS A O 1
ATOM 666 N N . TRP A 1 87 ? 0.696 7.002 9.799 1.00 98.19 87 TRP A N 1
ATOM 667 C CA . TRP A 1 87 ? 0.682 8.219 9.003 1.00 98.19 87 TRP A CA 1
ATOM 668 C C . TRP A 1 87 ? -0.229 8.074 7.772 1.00 98.19 87 TRP A C 1
ATOM 670 O O . TRP A 1 87 ? -0.986 8.993 7.467 1.00 98.19 87 TRP A O 1
ATOM 680 N N . ILE A 1 88 ? -0.224 6.914 7.105 1.00 98.19 88 ILE A N 1
ATOM 681 C CA . ILE A 1 88 ? -1.160 6.612 6.014 1.00 98.19 88 ILE A CA 1
ATOM 682 C C . ILE A 1 88 ? -2.610 6.652 6.500 1.00 98.19 88 ILE A C 1
ATOM 684 O O . ILE A 1 88 ? -3.446 7.269 5.844 1.00 98.19 88 ILE A O 1
ATOM 688 N N . GLU A 1 89 ? -2.916 6.032 7.637 1.00 98.19 89 GLU A N 1
ATOM 689 C CA . GLU A 1 89 ? -4.269 6.029 8.197 1.00 98.19 89 GLU A CA 1
ATOM 690 C C . GLU A 1 89 ? -4.768 7.448 8.476 1.00 98.19 89 GLU A C 1
ATOM 692 O O . GLU A 1 89 ? -5.868 7.813 8.064 1.00 98.19 89 GLU A O 1
ATOM 697 N N . GLN A 1 90 ? -3.924 8.285 9.076 1.00 98.12 90 GLN A N 1
ATOM 698 C CA . GLN A 1 90 ? -4.260 9.670 9.401 1.00 98.12 90 GLN A CA 1
ATOM 699 C C . GLN A 1 90 ? -4.477 10.547 8.159 1.00 98.12 90 GLN A C 1
ATOM 701 O O . GLN A 1 90 ? -5.364 11.396 8.163 1.00 98.12 90 GLN A O 1
ATOM 706 N N . ASN A 1 91 ? -3.680 10.360 7.102 1.00 98.12 91 ASN A N 1
ATOM 707 C CA . ASN A 1 91 ? -3.684 11.258 5.938 1.00 98.12 91 ASN A CA 1
ATOM 708 C C . ASN A 1 91 ? -4.552 10.756 4.777 1.00 98.12 91 ASN A C 1
ATOM 710 O O . ASN A 1 91 ? -5.044 11.559 3.989 1.00 98.12 91 ASN A O 1
ATOM 714 N N . TYR A 1 92 ? -4.744 9.441 4.664 1.00 98.06 92 TYR A N 1
ATOM 715 C CA . TYR A 1 92 ? -5.436 8.805 3.540 1.00 98.06 92 TYR A CA 1
ATOM 716 C C . TYR A 1 92 ? -6.591 7.904 3.964 1.00 98.06 92 TYR A C 1
ATOM 718 O O . TYR A 1 92 ? -7.264 7.365 3.092 1.00 98.06 92 TYR A O 1
ATOM 726 N N . ARG A 1 93 ? -6.845 7.736 5.270 1.00 98.06 93 ARG A N 1
ATOM 727 C CA . ARG A 1 93 ? -7.931 6.906 5.827 1.00 98.06 93 ARG A CA 1
ATOM 728 C C . ARG A 1 93 ? -7.856 5.418 5.463 1.00 98.06 93 ARG A C 1
ATOM 730 O O . ARG A 1 93 ? -8.835 4.700 5.640 1.00 98.06 93 ARG A O 1
ATOM 737 N N . VAL A 1 94 ? -6.710 4.944 4.969 1.00 98.44 94 VAL A N 1
ATOM 738 C CA . VAL A 1 94 ? -6.456 3.508 4.783 1.00 98.44 94 VAL A CA 1
ATOM 739 C C . VAL A 1 94 ? -6.099 2.922 6.151 1.00 98.44 94 VAL A C 1
ATOM 741 O O . VAL A 1 94 ? -5.122 3.387 6.737 1.00 98.44 94 VAL A O 1
ATOM 744 N N . PRO A 1 95 ? -6.819 1.912 6.669 1.00 98.50 95 PRO A N 1
ATOM 745 C CA . PRO A 1 95 ? -6.555 1.389 8.004 1.00 98.50 95 PRO A CA 1
ATOM 746 C C . PRO A 1 95 ? -5.099 0.933 8.171 1.00 98.50 95 PRO A C 1
ATOM 748 O O . PRO A 1 95 ? -4.569 0.182 7.338 1.00 98.50 95 PRO A O 1
ATOM 751 N N . ALA A 1 96 ? -4.451 1.336 9.265 1.00 98.19 96 ALA A N 1
ATOM 752 C CA . ALA A 1 96 ? -3.072 0.943 9.553 1.00 98.19 96 ALA A CA 1
ATOM 753 C C . ALA A 1 96 ? -2.885 -0.592 9.590 1.00 98.19 96 ALA A C 1
ATOM 755 O O . ALA A 1 96 ? -1.917 -1.077 8.989 1.00 98.19 96 ALA A O 1
ATOM 756 N N . PRO A 1 97 ? -3.818 -1.392 10.161 1.00 97.81 97 PRO A N 1
ATOM 757 C CA . PRO A 1 97 ? -3.726 -2.853 10.126 1.00 97.81 97 PRO A CA 1
ATOM 758 C C . PRO A 1 97 ? -3.682 -3.427 8.703 1.00 97.81 97 PRO A C 1
ATOM 760 O O . PRO A 1 97 ? -2.912 -4.352 8.438 1.00 97.81 97 PRO A O 1
ATOM 763 N N . VAL A 1 98 ? -4.461 -2.855 7.775 1.00 98.25 98 VAL A N 1
ATOM 764 C CA . VAL A 1 98 ? -4.497 -3.282 6.366 1.00 98.25 98 VAL A CA 1
ATOM 765 C C . VAL A 1 98 ? -3.170 -2.958 5.690 1.00 98.25 98 VAL A C 1
ATOM 767 O O . VAL A 1 98 ? -2.572 -3.840 5.078 1.00 98.25 98 VAL A O 1
ATOM 770 N N . THR A 1 99 ? -2.660 -1.738 5.874 1.00 98.25 99 THR A N 1
ATOM 771 C CA . THR A 1 99 ? -1.364 -1.314 5.319 1.00 98.25 99 THR A CA 1
ATOM 772 C C . THR A 1 99 ? -0.230 -2.239 5.771 1.00 98.25 99 THR A C 1
ATOM 774 O O . THR A 1 99 ? 0.591 -2.673 4.961 1.00 98.25 99 THR A O 1
ATOM 777 N N . LEU A 1 100 ? -0.177 -2.571 7.065 1.00 96.75 100 LEU A N 1
ATOM 778 C CA . LEU A 1 100 ? 0.838 -3.471 7.616 1.00 96.75 100 LEU A CA 1
ATOM 779 C C . LEU A 1 100 ? 0.685 -4.896 7.075 1.00 96.75 100 LEU A C 1
ATOM 781 O O . LEU A 1 100 ? 1.677 -5.514 6.688 1.00 96.75 100 LEU A O 1
ATOM 785 N N . ALA A 1 101 ? -0.543 -5.410 6.989 1.00 95.88 101 ALA A N 1
ATOM 786 C CA . ALA A 1 101 ? -0.794 -6.727 6.417 1.00 95.88 101 ALA A CA 1
ATOM 787 C C . ALA A 1 101 ? -0.388 -6.802 4.935 1.00 95.88 101 ALA A C 1
ATOM 789 O O . ALA A 1 101 ? 0.245 -7.777 4.528 1.00 95.88 101 ALA A O 1
ATOM 790 N N . GLN A 1 102 ? -0.674 -5.761 4.146 1.00 96.25 102 GLN A N 1
ATOM 791 C CA . GLN A 1 102 ? -0.238 -5.663 2.752 1.00 96.25 102 GLN A CA 1
ATOM 792 C C . GLN A 1 102 ? 1.283 -5.567 2.650 1.00 96.25 102 GLN A C 1
ATOM 794 O O . GLN A 1 102 ? 1.876 -6.308 1.876 1.00 96.25 102 GLN A O 1
ATOM 799 N N . TYR A 1 103 ? 1.941 -4.745 3.472 1.00 95.38 103 TYR A N 1
ATOM 800 C CA . TYR A 1 103 ? 3.404 -4.702 3.531 1.00 95.38 103 TYR A CA 1
ATOM 801 C C . TYR A 1 103 ? 3.991 -6.097 3.786 1.00 95.38 103 TYR A C 1
ATOM 803 O O . TYR A 1 103 ? 4.870 -6.545 3.047 1.00 95.38 103 TYR A O 1
ATOM 811 N N . ALA A 1 104 ? 3.484 -6.812 4.794 1.00 92.38 104 ALA A N 1
ATOM 812 C CA . ALA A 1 104 ? 3.944 -8.154 5.135 1.00 92.38 104 ALA A CA 1
ATOM 813 C C . ALA A 1 104 ? 3.760 -9.143 3.976 1.00 92.38 104 ALA A C 1
ATOM 815 O O . ALA A 1 104 ? 4.704 -9.851 3.610 1.00 92.38 104 ALA A O 1
ATOM 816 N N . LEU A 1 105 ? 2.567 -9.163 3.380 1.00 89.88 105 LEU A N 1
ATOM 817 C CA . LEU A 1 105 ? 2.214 -10.078 2.301 1.00 89.88 105 LEU A CA 1
ATOM 818 C C . LEU A 1 105 ? 2.997 -9.776 1.014 1.00 89.88 105 LEU A C 1
ATOM 820 O O . LEU A 1 105 ? 3.649 -10.660 0.457 1.00 89.88 105 LEU A O 1
ATOM 824 N N . GLU A 1 106 ? 2.980 -8.523 0.565 1.00 87.44 106 GLU A N 1
ATOM 825 C CA . GLU A 1 106 ? 3.476 -8.117 -0.754 1.00 87.44 106 GLU A CA 1
ATOM 826 C C . GLU A 1 106 ? 5.004 -8.087 -0.841 1.00 87.44 106 GLU A C 1
ATOM 828 O O . GLU A 1 106 ? 5.567 -8.408 -1.893 1.00 87.44 106 GLU A O 1
ATOM 833 N N . SER A 1 107 ? 5.683 -7.743 0.261 1.00 88.19 107 SER A N 1
ATOM 834 C CA . SER A 1 107 ? 7.149 -7.648 0.323 1.00 88.19 107 SER A CA 1
ATOM 835 C C . SER A 1 107 ? 7.820 -8.825 1.024 1.00 88.19 107 SER A C 1
ATOM 837 O O . SER A 1 107 ? 9.027 -8.796 1.275 1.00 88.19 107 SER A O 1
ATOM 839 N N . SER A 1 108 ? 7.068 -9.879 1.360 1.00 87.12 108 SER A N 1
ATOM 840 C CA . SER A 1 108 ? 7.581 -10.993 2.170 1.00 87.12 108 SER A CA 1
ATOM 841 C C . SER A 1 108 ? 8.218 -10.507 3.478 1.00 87.12 108 SER A C 1
ATOM 843 O O . SER A 1 108 ? 9.344 -10.902 3.803 1.00 87.12 108 SER A O 1
ATOM 845 N N . TRP A 1 109 ? 7.489 -9.667 4.218 1.00 89.38 109 TRP A N 1
ATOM 846 C CA . TRP A 1 109 ? 7.921 -9.039 5.473 1.00 89.38 109 TRP A CA 1
ATOM 847 C C . TRP A 1 109 ? 9.110 -8.080 5.310 1.00 89.38 109 TRP A C 1
ATOM 849 O O . TRP A 1 109 ? 10.031 -8.066 6.119 1.00 89.38 109 TRP A O 1
ATOM 859 N N . GLY A 1 110 ? 9.136 -7.310 4.223 1.00 89.31 110 GLY A N 1
ATOM 860 C CA . GLY A 1 110 ? 10.197 -6.352 3.902 1.00 89.31 110 GLY A CA 1
ATOM 861 C C . GLY A 1 110 ? 11.406 -6.939 3.179 1.00 89.31 110 GLY A C 1
ATOM 862 O O . GLY A 1 110 ? 12.247 -6.186 2.695 1.00 89.31 110 GLY A O 1
ATOM 863 N N . ARG A 1 111 ? 11.501 -8.270 3.070 1.00 86.12 111 ARG A N 1
ATOM 864 C CA . ARG A 1 111 ? 12.664 -8.959 2.481 1.00 86.12 111 ARG A CA 1
ATOM 865 C C . ARG A 1 111 ? 12.775 -8.790 0.970 1.00 86.12 111 ARG A C 1
ATOM 867 O O . ARG A 1 111 ? 13.858 -8.960 0.422 1.00 86.12 111 ARG A O 1
ATOM 874 N N . ASN A 1 112 ? 11.673 -8.485 0.291 1.00 85.88 112 ASN A N 1
ATOM 875 C CA . ASN A 1 112 ? 11.645 -8.270 -1.146 1.00 85.88 112 ASN A CA 1
ATOM 876 C C . ASN A 1 112 ? 10.971 -6.938 -1.479 1.00 85.88 112 ASN A C 1
ATOM 878 O O . ASN A 1 112 ? 9.749 -6.827 -1.455 1.00 85.88 112 ASN A O 1
ATOM 882 N N . ASN A 1 113 ? 11.782 -5.945 -1.837 1.00 88.62 113 ASN A N 1
ATOM 883 C CA . ASN A 1 113 ? 11.330 -4.626 -2.283 1.00 88.62 113 ASN A CA 1
ATOM 884 C C . ASN A 1 113 ? 11.652 -4.360 -3.768 1.00 88.62 113 ASN A C 1
ATOM 886 O O . ASN A 1 113 ? 11.749 -3.199 -4.187 1.00 88.62 113 ASN A O 1
ATOM 890 N N . LEU A 1 114 ? 11.898 -5.435 -4.534 1.00 86.19 114 LEU A N 1
ATOM 891 C CA . LEU A 1 114 ? 12.297 -5.421 -5.947 1.00 86.19 114 LEU A CA 1
ATOM 892 C C . LEU A 1 114 ? 13.604 -4.653 -6.235 1.00 86.19 114 LEU A C 1
ATOM 894 O O . LEU A 1 114 ? 13.825 -4.222 -7.364 1.00 86.19 114 LEU A O 1
ATOM 898 N N . ASN A 1 115 ? 14.458 -4.427 -5.226 1.00 88.06 115 ASN A N 1
ATOM 899 C CA . ASN A 1 115 ? 15.606 -3.506 -5.300 1.00 88.06 115 ASN A CA 1
ATOM 900 C C . ASN A 1 115 ? 15.206 -2.097 -5.791 1.00 88.06 115 ASN A C 1
ATOM 902 O O . ASN A 1 115 ? 15.982 -1.378 -6.432 1.00 88.06 115 ASN A O 1
ATOM 906 N N . ALA A 1 116 ? 13.962 -1.712 -5.504 1.00 91.19 116 ALA A N 1
ATOM 907 C CA . ALA A 1 116 ? 13.304 -0.516 -6.014 1.00 91.19 116 ALA A CA 1
ATOM 908 C C . ALA A 1 116 ? 12.529 0.235 -4.922 1.00 91.19 116 ALA A C 1
ATOM 910 O O . ALA A 1 116 ? 11.732 1.120 -5.232 1.00 91.19 116 ALA A O 1
ATOM 911 N N . SER A 1 117 ? 12.743 -0.127 -3.650 1.00 95.38 117 SER A N 1
ATOM 912 C CA . SER A 1 117 ? 11.978 0.375 -2.501 1.00 95.38 117 SER A CA 1
ATOM 913 C C . SER A 1 117 ? 10.463 0.188 -2.656 1.00 95.38 117 SER A C 1
ATOM 915 O O . SER A 1 117 ? 9.691 0.950 -2.084 1.00 95.38 117 SER A O 1
ATOM 917 N N . ASN A 1 118 ? 10.029 -0.807 -3.436 1.00 93.94 118 ASN A N 1
ATOM 918 C CA . ASN A 1 118 ? 8.626 -1.081 -3.726 1.00 93.94 118 ASN A CA 1
ATOM 919 C C . ASN A 1 118 ? 8.145 -2.261 -2.882 1.00 93.94 118 ASN A C 1
ATOM 921 O O . ASN A 1 118 ? 8.400 -3.418 -3.209 1.00 93.94 118 ASN A O 1
ATOM 925 N N . TYR A 1 119 ? 7.460 -1.948 -1.783 1.00 94.88 119 TYR A N 1
ATOM 926 C CA . TYR A 1 119 ? 7.022 -2.930 -0.787 1.00 94.88 119 TYR A CA 1
ATOM 927 C C . TYR A 1 119 ? 5.592 -3.440 -1.008 1.00 94.88 119 TYR A C 1
ATOM 929 O O . TYR A 1 119 ? 5.182 -4.387 -0.348 1.00 94.88 119 TYR A O 1
ATOM 937 N N . PHE A 1 120 ? 4.842 -2.835 -1.931 1.00 94.50 120 PHE A N 1
ATOM 938 C CA . PHE A 1 120 ? 3.445 -3.191 -2.213 1.00 94.50 120 PHE A CA 1
ATOM 939 C C . PHE A 1 120 ? 3.264 -3.856 -3.581 1.00 94.50 120 PHE A C 1
ATOM 941 O O . PHE A 1 120 ? 2.152 -4.214 -3.951 1.00 94.50 120 PHE A O 1
ATOM 948 N N . GLY A 1 121 ? 4.348 -4.015 -4.350 1.00 89.88 121 GLY A N 1
ATOM 949 C CA . GLY A 1 121 ? 4.305 -4.635 -5.672 1.00 89.88 121 GLY A CA 1
ATOM 950 C C . GLY A 1 121 ? 3.619 -3.784 -6.737 1.00 89.88 121 GLY A C 1
ATOM 951 O O . GLY A 1 121 ? 3.135 -4.337 -7.718 1.00 89.88 121 GLY A O 1
ATOM 952 N N . HIS A 1 122 ? 3.569 -2.460 -6.571 1.00 90.81 122 HIS A N 1
ATOM 953 C CA . HIS A 1 122 ? 2.895 -1.587 -7.527 1.00 90.81 122 HIS A CA 1
ATOM 954 C C . HIS A 1 122 ? 3.532 -1.683 -8.914 1.00 90.81 122 HIS A C 1
ATOM 956 O O . HIS A 1 122 ? 4.737 -1.439 -9.064 1.00 90.81 122 HIS A O 1
ATOM 962 N N . THR A 1 123 ? 2.723 -1.969 -9.931 1.00 89.31 123 THR A N 1
ATOM 963 C CA . THR A 1 123 ? 3.134 -1.765 -11.321 1.00 89.31 123 THR A CA 1
ATOM 964 C C . THR A 1 123 ? 3.269 -0.271 -11.585 1.00 89.31 123 THR A C 1
ATOM 966 O O . THR A 1 123 ? 2.565 0.543 -10.985 1.00 89.31 123 THR A O 1
ATOM 969 N N . PHE A 1 124 ? 4.186 0.111 -12.471 1.00 88.88 124 PHE A N 1
ATOM 970 C CA . PHE A 1 124 ? 4.417 1.517 -12.788 1.00 88.88 124 PHE A CA 1
ATOM 971 C C . PHE A 1 124 ? 3.137 2.185 -13.307 1.00 88.88 124 PHE A C 1
ATOM 973 O O . PHE A 1 124 ? 2.726 3.219 -12.787 1.00 88.88 124 PHE A O 1
ATOM 980 N N . GLN A 1 125 ? 2.441 1.531 -14.241 1.00 85.19 125 GLN A N 1
ATOM 981 C CA . GLN A 1 125 ? 1.208 2.050 -14.832 1.00 85.19 125 GLN A CA 1
ATOM 982 C C . GLN A 1 125 ? 0.095 2.288 -13.800 1.00 85.19 125 GLN A C 1
ATOM 984 O O . GLN A 1 125 ? -0.648 3.258 -13.929 1.00 85.19 125 GLN A O 1
ATOM 989 N N . ALA A 1 126 ? -0.015 1.441 -12.769 1.00 88.12 126 ALA A N 1
ATOM 990 C CA . ALA A 1 126 ? -1.052 1.592 -11.749 1.00 88.12 126 ALA A CA 1
ATOM 991 C C . ALA A 1 126 ? -0.861 2.848 -10.891 1.00 88.12 126 ALA A C 1
ATOM 993 O O . ALA A 1 126 ? -1.844 3.399 -10.398 1.00 88.12 126 ALA A O 1
ATOM 994 N N . VAL A 1 127 ? 0.388 3.291 -10.693 1.00 92.62 127 VAL A N 1
ATOM 995 C CA . VAL A 1 127 ? 0.693 4.323 -9.693 1.00 92.62 127 VAL A CA 1
ATOM 996 C C . VAL A 1 127 ? 1.422 5.555 -10.208 1.00 92.62 127 VAL A C 1
ATOM 998 O O . VAL A 1 127 ? 1.573 6.499 -9.436 1.00 92.62 127 VAL A O 1
ATOM 1001 N N . LYS A 1 128 ? 1.847 5.591 -11.478 1.00 90.50 128 LYS A N 1
ATOM 1002 C CA . LYS A 1 128 ? 2.652 6.688 -12.047 1.00 90.50 128 LYS A CA 1
ATOM 1003 C C . LYS A 1 128 ? 2.075 8.079 -11.763 1.00 90.50 128 LYS A C 1
ATOM 1005 O O . LYS A 1 128 ? 2.820 8.965 -11.368 1.00 90.50 128 LYS A O 1
ATOM 1010 N N . GLN A 1 129 ? 0.751 8.235 -11.840 1.00 90.25 129 GLN A N 1
ATOM 1011 C CA . GLN A 1 129 ? 0.056 9.507 -11.596 1.00 90.25 129 GLN A CA 1
ATOM 1012 C C . GLN A 1 129 ? 0.090 9.985 -10.133 1.00 90.25 129 GLN A C 1
ATOM 1014 O O . GLN A 1 129 ? -0.201 11.142 -9.853 1.00 90.25 129 GLN A O 1
ATOM 1019 N N . TYR A 1 130 ? 0.437 9.109 -9.187 1.00 92.62 130 TYR A N 1
ATOM 1020 C CA . TYR A 1 130 ? 0.552 9.442 -7.765 1.00 92.62 130 TYR A CA 1
ATOM 1021 C C . TYR A 1 130 ? 2.010 9.653 -7.328 1.00 92.62 130 TYR A C 1
ATOM 1023 O O . TYR A 1 130 ? 2.263 9.991 -6.168 1.00 92.62 130 TYR A O 1
ATOM 1031 N N . MET A 1 131 ? 2.984 9.435 -8.217 1.00 90.56 131 MET A N 1
ATOM 1032 C CA . MET A 1 131 ? 4.415 9.557 -7.925 1.00 90.56 131 MET A CA 1
ATOM 1033 C C . MET A 1 131 ? 4.900 10.997 -8.132 1.00 90.56 131 MET A C 1
ATOM 1035 O O . MET A 1 131 ? 4.498 11.652 -9.084 1.00 90.56 131 MET A O 1
ATOM 1039 N N . TYR A 1 132 ? 5.809 11.477 -7.274 1.00 83.44 132 TYR A N 1
ATOM 1040 C CA . TYR A 1 132 ? 6.457 12.782 -7.486 1.00 83.44 132 TYR A CA 1
ATOM 1041 C C . TYR A 1 132 ? 7.420 12.747 -8.674 1.00 83.44 132 TYR A C 1
ATOM 1043 O O . TYR A 1 132 ? 7.448 13.660 -9.492 1.00 83.44 132 TYR A O 1
ATOM 1051 N N . HIS A 1 133 ? 8.208 11.673 -8.758 1.00 83.25 133 HIS A N 1
ATOM 1052 C CA . HIS A 1 133 ? 9.167 11.439 -9.830 1.00 83.25 133 HIS A CA 1
ATOM 1053 C C . HIS A 1 133 ? 8.952 10.025 -10.376 1.00 83.25 133 HIS A C 1
ATOM 1055 O O . HIS A 1 133 ? 9.550 9.071 -9.856 1.00 83.25 133 HIS A O 1
ATOM 1061 N N . PRO A 1 134 ? 8.064 9.871 -11.376 1.00 86.00 134 PRO A N 1
ATOM 1062 C CA . PRO A 1 134 ? 7.750 8.580 -11.967 1.00 86.00 134 PRO A CA 1
ATOM 1063 C C . PRO A 1 134 ? 9.020 7.887 -12.472 1.00 86.00 134 PRO A C 1
ATOM 1065 O O . PRO A 1 134 ? 9.741 8.391 -13.328 1.00 86.00 134 PRO A O 1
ATOM 1068 N N . ARG A 1 135 ? 9.320 6.720 -11.899 1.00 89.62 135 ARG A N 1
ATOM 1069 C CA . ARG A 1 135 ? 10.430 5.846 -12.293 1.00 89.62 135 ARG A CA 1
ATOM 1070 C C . ARG A 1 135 ? 9.982 4.402 -12.189 1.00 89.62 135 ARG A C 1
ATOM 1072 O O . ARG A 1 135 ? 9.119 4.075 -11.373 1.00 89.62 135 ARG A O 1
ATOM 1079 N N . PHE A 1 136 ? 10.627 3.530 -12.948 1.00 88.31 136 PHE A N 1
ATOM 1080 C CA . PHE A 1 136 ? 10.308 2.111 -12.960 1.00 88.31 136 PHE A CA 1
ATOM 1081 C C . PHE A 1 136 ? 11.560 1.233 -12.966 1.00 88.31 136 PHE A C 1
ATOM 1083 O O . PHE A 1 136 ? 12.680 1.698 -13.181 1.00 88.31 136 PHE A O 1
ATOM 1090 N N . VAL A 1 137 ? 11.353 -0.051 -12.691 1.00 85.44 137 VAL A N 1
ATOM 1091 C CA . VAL A 1 137 ? 12.303 -1.134 -12.939 1.00 85.44 137 VAL A CA 1
ATOM 1092 C C . VAL A 1 137 ? 11.582 -2.273 -13.643 1.00 85.44 137 VAL A C 1
ATOM 1094 O O . VAL A 1 137 ? 10.406 -2.529 -13.387 1.00 85.44 137 VAL A O 1
ATOM 1097 N N . TRP A 1 138 ? 12.312 -2.989 -14.487 1.00 83.00 138 TRP A N 1
ATOM 1098 C CA . TRP A 1 138 ? 11.860 -4.269 -15.005 1.00 83.00 138 TRP A CA 1
ATOM 1099 C C . TRP A 1 138 ? 12.175 -5.361 -13.991 1.00 83.00 138 TRP A C 1
ATOM 1101 O O . TRP A 1 138 ? 13.327 -5.521 -13.585 1.00 83.00 138 TRP A O 1
ATOM 1111 N N . ALA A 1 139 ? 11.166 -6.130 -13.600 1.00 77.88 139 ALA A N 1
ATOM 1112 C CA . ALA A 1 139 ? 11.363 -7.355 -12.842 1.00 77.88 139 ALA A CA 1
ATOM 1113 C C . ALA A 1 139 ? 10.513 -8.466 -13.458 1.00 77.88 139 ALA A C 1
ATOM 1115 O O . ALA A 1 139 ? 9.407 -8.219 -13.937 1.00 77.88 139 ALA A O 1
ATOM 1116 N N . ARG A 1 140 ? 11.038 -9.692 -13.458 1.00 68.12 140 ARG A N 1
ATOM 1117 C CA . ARG A 1 140 ? 10.267 -10.854 -13.902 1.00 68.12 140 ARG A CA 1
ATOM 1118 C C . ARG A 1 140 ? 9.264 -11.235 -12.828 1.00 68.12 140 ARG A C 1
ATOM 1120 O O . ARG A 1 140 ? 9.618 -11.310 -11.647 1.00 68.12 140 ARG A O 1
ATOM 1127 N N . GLU A 1 141 ? 8.034 -11.494 -13.243 1.00 65.12 141 GLU A N 1
ATOM 1128 C CA . GLU A 1 141 ? 7.032 -12.082 -12.366 1.00 65.12 141 GLU A CA 1
ATOM 1129 C C . GLU A 1 141 ? 7.474 -13.485 -11.916 1.00 65.12 141 GLU A C 1
ATOM 1131 O O . GLU A 1 141 ? 8.243 -14.172 -12.592 1.00 65.12 141 GLU A O 1
ATOM 1136 N N . LYS A 1 142 ? 7.006 -13.929 -10.751 1.00 56.31 142 LYS A N 1
ATOM 1137 C CA . LYS A 1 142 ? 7.049 -15.347 -10.391 1.00 56.31 142 LYS A CA 1
ATOM 1138 C C . LYS A 1 142 ? 5.734 -15.962 -10.851 1.00 56.31 142 LYS A C 1
ATOM 1140 O O . LYS A 1 142 ? 4.715 -15.712 -10.226 1.00 56.31 142 LYS A O 1
ATOM 1145 N N . ALA A 1 143 ? 5.766 -16.743 -11.923 1.00 51.72 143 ALA A N 1
ATOM 1146 C CA . ALA A 1 143 ? 4.599 -17.443 -12.441 1.00 51.72 143 ALA A CA 1
ATOM 1147 C C . ALA A 1 143 ? 4.618 -18.902 -11.980 1.00 51.72 143 ALA A C 1
ATOM 1149 O O . ALA A 1 143 ? 5.635 -19.589 -12.101 1.00 51.72 143 ALA A O 1
ATOM 1150 N N . MET A 1 144 ? 3.493 -19.410 -11.488 1.00 42.50 144 MET A N 1
ATOM 1151 C CA . MET A 1 144 ? 3.328 -20.842 -11.241 1.00 42.50 144 MET A CA 1
ATOM 1152 C C . MET A 1 144 ? 2.893 -21.521 -12.540 1.00 42.50 144 MET A C 1
ATOM 1154 O O . MET A 1 144 ? 1.769 -21.342 -12.997 1.00 42.50 144 MET A O 1
ATOM 1158 N N . LYS A 1 145 ? 3.777 -22.324 -13.139 1.00 48.97 145 LYS A N 1
ATOM 1159 C CA . LYS A 1 145 ? 3.453 -23.158 -14.303 1.00 48.97 145 LYS A CA 1
ATOM 1160 C C . LYS A 1 145 ? 3.586 -24.621 -13.897 1.00 48.97 145 LYS A C 1
ATOM 1162 O O . LYS A 1 145 ? 4.667 -25.064 -13.519 1.00 48.97 145 LYS A O 1
ATOM 1167 N N . ASN A 1 146 ? 2.477 -25.363 -13.934 1.00 47.38 146 ASN A N 1
ATOM 1168 C CA . ASN A 1 146 ? 2.407 -26.781 -13.544 1.00 47.38 146 ASN A CA 1
ATOM 1169 C C . ASN A 1 146 ? 2.969 -27.063 -12.134 1.00 47.38 146 ASN A C 1
ATOM 1171 O O . ASN A 1 146 ? 3.767 -27.978 -11.947 1.00 47.38 146 ASN A O 1
ATOM 1175 N N . GLY A 1 147 ? 2.617 -26.235 -11.145 1.00 46.84 147 GLY A N 1
ATOM 1176 C CA . GLY A 1 147 ? 3.102 -26.387 -9.765 1.00 46.84 147 GLY A CA 1
ATOM 1177 C C . GLY A 1 147 ? 4.576 -26.019 -9.549 1.00 46.84 147 GLY A C 1
ATOM 1178 O O . GLY A 1 147 ? 5.059 -26.094 -8.422 1.00 46.84 147 GLY A O 1
ATOM 1179 N N . THR A 1 148 ? 5.287 -25.592 -10.597 1.00 36.56 148 THR A N 1
ATOM 1180 C CA . THR A 1 148 ? 6.676 -25.135 -10.517 1.00 36.56 148 THR A CA 1
ATOM 1181 C C . THR A 1 148 ? 6.730 -23.619 -10.625 1.00 36.56 148 THR A C 1
ATOM 1183 O O . THR A 1 148 ? 6.108 -23.019 -11.504 1.00 36.56 148 THR A O 1
ATOM 1186 N N . MET A 1 149 ? 7.505 -22.993 -9.741 1.00 46.34 149 MET A N 1
ATOM 1187 C CA . MET A 1 149 ? 7.772 -21.562 -9.816 1.00 46.34 149 MET A CA 1
ATOM 1188 C C . MET A 1 149 ? 8.709 -21.291 -10.994 1.00 46.34 149 MET A C 1
ATOM 1190 O O . MET A 1 149 ? 9.880 -21.662 -10.978 1.00 46.34 149 MET A O 1
ATOM 1194 N N . THR A 1 150 ? 8.178 -20.651 -12.024 1.00 49.69 150 THR A N 1
ATOM 1195 C CA . THR A 1 150 ? 8.888 -20.239 -13.234 1.00 49.69 150 THR A CA 1
ATOM 1196 C C . THR A 1 150 ? 8.988 -18.719 -13.286 1.00 49.69 150 THR A C 1
ATOM 1198 O O . THR A 1 150 ? 8.209 -18.007 -12.650 1.00 49.69 150 THR A O 1
ATOM 1201 N N . ALA A 1 151 ? 9.972 -18.200 -14.017 1.00 54.50 151 ALA A N 1
ATOM 1202 C CA . ALA A 1 151 ? 10.012 -16.773 -14.293 1.00 54.50 151 ALA A CA 1
ATOM 1203 C C . ALA A 1 151 ? 8.924 -16.447 -15.328 1.00 54.50 151 ALA A C 1
ATOM 1205 O O . ALA A 1 151 ? 8.941 -17.003 -16.426 1.00 54.50 151 ALA A O 1
ATOM 1206 N N . GLY A 1 152 ? 7.979 -15.592 -14.949 1.00 59.69 152 GLY A N 1
ATOM 1207 C CA . GLY A 1 152 ? 6.941 -15.060 -15.823 1.00 59.69 152 GLY A CA 1
ATOM 1208 C C . GLY A 1 152 ? 7.459 -13.936 -16.717 1.00 59.69 152 GLY A C 1
ATOM 1209 O O . GLY A 1 152 ? 8.675 -13.730 -16.865 1.00 59.69 152 GLY A O 1
ATOM 1210 N N . ASP A 1 153 ? 6.514 -13.206 -17.301 1.00 63.66 153 ASP A N 1
ATOM 1211 C CA . ASP A 1 153 ? 6.802 -12.074 -18.171 1.00 63.66 153 ASP A CA 1
ATOM 1212 C C . ASP A 1 153 ? 7.510 -10.944 -17.407 1.00 63.66 153 ASP A C 1
ATOM 1214 O O . ASP A 1 153 ? 7.458 -10.828 -16.175 1.00 63.66 153 ASP A O 1
ATOM 1218 N N . SER A 1 154 ? 8.252 -10.125 -18.151 1.00 70.75 154 SER A N 1
ATOM 1219 C CA . SER A 1 154 ? 8.864 -8.917 -17.605 1.00 70.75 154 SER A CA 1
ATOM 1220 C C . SER A 1 154 ? 7.773 -7.881 -17.354 1.00 70.75 154 SER A C 1
ATOM 1222 O O . SER A 1 154 ? 7.082 -7.477 -18.284 1.00 70.75 154 SER A O 1
ATOM 1224 N N . VAL A 1 155 ? 7.651 -7.416 -16.112 1.00 76.69 155 VAL A N 1
ATOM 1225 C CA . VAL A 1 155 ? 6.673 -6.402 -15.705 1.00 76.69 155 VAL A CA 1
ATOM 1226 C C . VAL A 1 155 ? 7.402 -5.131 -15.268 1.00 76.69 155 VAL A C 1
ATOM 1228 O O . VAL A 1 155 ? 8.429 -5.184 -14.582 1.00 76.69 155 VAL A O 1
ATOM 1231 N N . CYS A 1 156 ? 6.856 -3.975 -15.649 1.00 83.62 156 CYS A N 1
ATOM 1232 C CA . CYS A 1 156 ? 7.305 -2.674 -15.163 1.00 83.62 156 CYS A CA 1
ATOM 1233 C C . CYS A 1 156 ? 6.734 -2.392 -13.775 1.00 83.62 156 CYS A C 1
ATOM 1235 O O . CYS A 1 156 ? 5.546 -2.099 -13.620 1.00 83.62 156 CYS A O 1
ATOM 1237 N N . PHE A 1 157 ? 7.593 -2.420 -12.761 1.00 87.94 157 PHE A N 1
ATOM 1238 C CA . PHE A 1 157 ? 7.250 -2.039 -11.395 1.00 87.94 157 PHE A CA 1
ATOM 1239 C C . PHE A 1 157 ? 7.681 -0.611 -11.100 1.00 87.94 157 PHE A C 1
ATOM 1241 O O . PHE A 1 157 ? 8.724 -0.160 -11.567 1.00 87.94 157 PHE A O 1
ATOM 1248 N N . ALA A 1 158 ? 6.905 0.094 -10.278 1.00 91.38 158 ALA A N 1
ATOM 1249 C CA . ALA A 1 158 ? 7.283 1.415 -9.801 1.00 91.38 158 ALA A CA 1
ATOM 1250 C C . ALA A 1 158 ? 8.584 1.349 -8.984 1.00 91.38 158 ALA A C 1
ATOM 1252 O O . ALA A 1 158 ? 8.786 0.426 -8.187 1.00 91.38 158 ALA A O 1
ATOM 1253 N N . ARG A 1 159 ? 9.452 2.348 -9.168 1.00 94.31 159 ARG A N 1
ATOM 1254 C CA . ARG A 1 159 ? 10.689 2.545 -8.409 1.00 94.31 159 ARG A CA 1
ATOM 1255 C C . ARG A 1 159 ? 10.587 3.798 -7.556 1.00 94.31 159 ARG A C 1
ATOM 1257 O O . ARG A 1 159 ? 10.387 4.897 -8.068 1.00 94.31 159 ARG A O 1
ATOM 1264 N N . TYR A 1 160 ? 10.831 3.632 -6.265 1.00 95.25 160 TYR A N 1
ATOM 1265 C CA . TYR A 1 160 ? 10.791 4.702 -5.280 1.00 95.25 160 TYR A CA 1
ATOM 1266 C C . TYR A 1 160 ? 12.192 5.060 -4.789 1.00 95.25 160 TYR A C 1
ATOM 1268 O O . TYR A 1 160 ? 13.100 4.22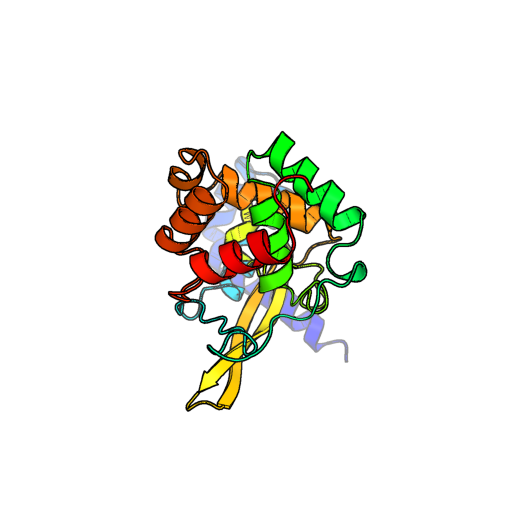6 -4.761 1.00 95.25 160 TYR A O 1
ATOM 1276 N N . THR A 1 161 ? 12.366 6.309 -4.362 1.00 95.50 161 THR A N 1
ATOM 1277 C CA . THR A 1 161 ? 13.612 6.799 -3.756 1.00 95.50 161 THR A CA 1
ATOM 1278 C C . THR A 1 161 ? 13.849 6.109 -2.423 1.00 95.50 161 THR A C 1
ATOM 1280 O O . THR A 1 161 ? 14.973 5.758 -2.085 1.00 95.50 161 THR A O 1
ATOM 1283 N N . ASN A 1 162 ? 12.778 5.936 -1.651 1.00 96.00 162 ASN A N 1
ATOM 1284 C CA . ASN A 1 162 ? 12.811 5.385 -0.308 1.00 96.00 162 ASN A CA 1
ATOM 1285 C C . ASN A 1 162 ? 11.432 4.832 0.084 1.00 96.00 162 ASN A C 1
ATOM 1287 O O . ASN A 1 162 ? 10.438 5.000 -0.626 1.00 96.00 162 ASN A O 1
ATOM 1291 N N . ILE A 1 163 ? 11.376 4.193 1.252 1.00 96.62 163 ILE A N 1
ATOM 1292 C CA . ILE A 1 163 ? 10.151 3.599 1.796 1.00 96.62 163 ILE A CA 1
ATOM 1293 C C . ILE A 1 163 ? 9.033 4.627 2.035 1.00 96.62 163 ILE A C 1
ATOM 1295 O O . ILE A 1 163 ? 7.867 4.307 1.823 1.00 96.62 163 ILE A O 1
ATOM 1299 N N . LYS A 1 164 ? 9.361 5.875 2.405 1.00 97.62 164 LYS A N 1
ATOM 1300 C CA . LYS A 1 164 ? 8.353 6.920 2.654 1.00 97.62 164 LYS A CA 1
ATOM 1301 C C . LYS A 1 164 ? 7.593 7.263 1.373 1.00 97.62 164 LYS A C 1
ATOM 1303 O O . LYS A 1 164 ? 6.370 7.358 1.391 1.00 97.62 164 LYS A O 1
ATOM 1308 N N . GLU A 1 165 ? 8.306 7.392 0.254 1.00 97.44 165 GLU A N 1
ATOM 1309 C CA . GLU A 1 165 ? 7.697 7.649 -1.054 1.00 97.44 165 GLU A CA 1
ATOM 1310 C C . GLU A 1 165 ? 6.785 6.492 -1.492 1.00 97.44 165 GLU A C 1
ATOM 1312 O O . GLU A 1 165 ? 5.681 6.737 -1.982 1.00 97.44 165 GLU A O 1
ATOM 1317 N N . CYS A 1 166 ? 7.203 5.244 -1.251 1.00 97.25 166 CYS A N 1
ATOM 1318 C CA . CYS A 1 166 ? 6.394 4.052 -1.514 1.00 97.25 166 CYS A CA 1
ATOM 1319 C C . CYS A 1 166 ? 5.083 4.060 -0.710 1.00 97.25 166 CYS A C 1
ATOM 1321 O O . CYS A 1 166 ? 4.012 3.869 -1.282 1.00 97.25 166 CYS A O 1
ATOM 1323 N N . PHE A 1 167 ? 5.153 4.321 0.599 1.00 98.25 167 PHE A N 1
ATOM 1324 C CA . PHE A 1 167 ? 3.990 4.357 1.495 1.00 98.25 167 PHE A CA 1
ATOM 1325 C C . PHE A 1 167 ? 3.033 5.504 1.152 1.00 98.25 167 PHE A C 1
ATOM 1327 O O . PHE A 1 167 ? 1.834 5.286 1.004 1.00 98.25 167 PHE A O 1
ATOM 1334 N N . ARG A 1 168 ? 3.544 6.715 0.919 1.00 98.12 168 ARG A N 1
ATOM 1335 C CA . ARG A 1 168 ? 2.714 7.842 0.467 1.00 98.12 168 ARG A CA 1
ATOM 1336 C C . ARG A 1 168 ? 1.992 7.532 -0.846 1.00 98.12 168 ARG A C 1
ATOM 1338 O O . ARG A 1 168 ? 0.796 7.774 -0.961 1.00 98.12 168 A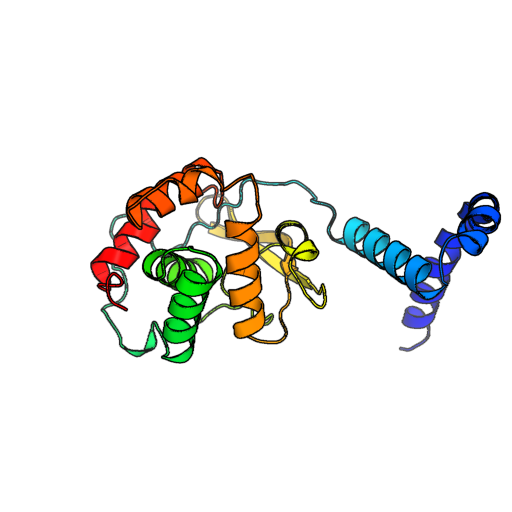RG A O 1
ATOM 1345 N N . THR A 1 169 ? 2.713 6.968 -1.817 1.00 97.94 169 THR A N 1
ATOM 1346 C CA . THR A 1 169 ? 2.132 6.572 -3.109 1.00 97.94 169 THR A CA 1
ATOM 1347 C C . THR A 1 169 ? 1.052 5.506 -2.923 1.00 97.94 169 THR A C 1
ATOM 1349 O O . THR A 1 169 ? 0.016 5.582 -3.572 1.00 97.94 169 THR A O 1
ATOM 1352 N N . HIS A 1 170 ? 1.261 4.548 -2.014 1.00 98.12 170 HIS A N 1
ATOM 1353 C CA . HIS A 1 170 ? 0.272 3.527 -1.669 1.00 98.12 170 HIS A CA 1
ATOM 1354 C C . HIS A 1 170 ? -1.015 4.131 -1.095 1.00 98.12 170 HIS A C 1
ATOM 1356 O O . HIS A 1 170 ? -2.101 3.842 -1.592 1.00 98.12 170 HIS A O 1
ATOM 1362 N N . GLY A 1 171 ? -0.886 5.022 -0.105 1.00 98.19 171 GLY A N 1
ATOM 1363 C CA . GLY A 1 171 ? -2.024 5.722 0.492 1.00 98.19 171 GLY A CA 1
ATOM 1364 C C . GLY A 1 171 ? -2.831 6.497 -0.550 1.00 98.19 171 GLY A C 1
ATOM 1365 O O . GLY A 1 171 ? -4.039 6.303 -0.648 1.00 98.19 171 GLY A O 1
ATOM 1366 N N . MET A 1 172 ? -2.154 7.284 -1.396 1.00 98.12 172 MET A N 1
ATOM 1367 C CA . MET A 1 172 ? -2.800 8.017 -2.492 1.00 98.12 172 MET A CA 1
ATOM 1368 C C . MET A 1 172 ? -3.463 7.101 -3.519 1.00 98.12 172 MET A C 1
ATOM 1370 O O . MET A 1 172 ? -4.572 7.389 -3.958 1.00 98.12 172 MET A O 1
ATOM 1374 N N . TYR A 1 173 ? -2.798 6.013 -3.913 1.00 97.12 173 TYR A N 1
ATOM 1375 C CA . TYR A 1 173 ? -3.347 5.074 -4.887 1.00 97.12 173 TYR A CA 1
ATOM 1376 C C . TYR A 1 173 ? -4.664 4.477 -4.395 1.00 97.12 173 TYR A C 1
ATOM 1378 O O . TYR A 1 173 ? -5.636 4.440 -5.148 1.00 97.12 173 TYR A O 1
ATOM 1386 N N . LEU A 1 174 ? -4.722 4.056 -3.130 1.00 97.62 174 LEU A N 1
ATOM 1387 C CA . LEU A 1 174 ? -5.951 3.528 -2.556 1.00 97.62 174 LEU A CA 1
ATOM 1388 C C . LEU A 1 174 ? -7.013 4.620 -2.397 1.00 97.62 174 LEU A C 1
ATOM 1390 O O . LEU A 1 174 ? -8.141 4.422 -2.836 1.00 97.62 174 LEU A O 1
ATOM 1394 N N . SER A 1 175 ? -6.665 5.775 -1.825 1.00 97.62 175 SER A N 1
ATOM 1395 C CA . SER A 1 175 ? -7.651 6.801 -1.463 1.00 97.62 175 SER A CA 1
ATOM 1396 C C . SER A 1 175 ? -8.198 7.607 -2.639 1.00 97.62 175 SER A C 1
ATOM 1398 O O . SER A 1 175 ? -9.308 8.122 -2.555 1.00 97.62 175 SER A O 1
ATOM 1400 N N . LEU A 1 176 ? -7.426 7.766 -3.717 1.00 95.69 176 LEU A N 1
ATOM 1401 C CA . LEU A 1 176 ? -7.808 8.589 -4.872 1.00 95.69 176 LEU A CA 1
ATOM 1402 C C . LEU A 1 176 ? -8.297 7.763 -6.065 1.00 95.69 176 LEU A C 1
ATOM 1404 O O . LEU A 1 176 ? -8.800 8.326 -7.036 1.00 95.69 176 LEU A O 1
ATOM 1408 N N . SER A 1 177 ? -8.141 6.440 -6.036 1.00 93.62 177 SER A N 1
ATOM 1409 C CA . SER A 1 177 ? -8.647 5.580 -7.100 1.00 93.62 177 SER A CA 1
ATOM 1410 C C . SER A 1 177 ? -10.122 5.263 -6.880 1.00 93.62 177 SER A C 1
ATOM 1412 O O . SER A 1 177 ? -10.494 4.618 -5.899 1.00 93.62 177 SER A O 1
ATOM 1414 N N . LEU A 1 178 ? -10.964 5.624 -7.854 1.00 93.56 178 LEU A N 1
ATOM 1415 C CA . LEU A 1 178 ? -12.387 5.262 -7.860 1.00 93.56 178 LEU A CA 1
ATOM 1416 C C . LEU A 1 178 ? -12.613 3.747 -7.766 1.00 93.56 178 LEU A C 1
ATOM 1418 O O . LEU A 1 178 ? -13.654 3.316 -7.280 1.00 93.56 178 LEU A O 1
ATOM 1422 N N . ARG A 1 179 ? -11.627 2.936 -8.175 1.00 94.12 179 ARG A N 1
ATOM 1423 C CA . ARG A 1 179 ? -11.662 1.475 -8.040 1.00 94.12 179 ARG A CA 1
ATOM 1424 C C . ARG A 1 179 ? -11.904 1.032 -6.595 1.00 94.12 179 ARG A C 1
ATOM 1426 O O . ARG A 1 179 ? -12.611 0.054 -6.386 1.00 94.12 179 ARG A O 1
ATOM 1433 N N . TYR A 1 180 ? -11.325 1.730 -5.616 1.00 96.62 180 TYR A N 1
ATOM 1434 C CA . TYR A 1 180 ? -11.334 1.317 -4.209 1.00 96.62 180 TYR A CA 1
ATOM 1435 C C . TYR A 1 180 ? -12.287 2.137 -3.336 1.00 96.62 180 TYR A C 1
ATOM 1437 O O . TYR A 1 180 ? -12.276 1.970 -2.120 1.00 96.62 180 TYR A O 1
ATOM 1445 N N . SER A 1 181 ? -13.133 2.994 -3.918 1.00 97.56 181 SER A N 1
ATOM 1446 C CA . SER A 1 181 ? -14.007 3.898 -3.155 1.00 97.56 181 SER A CA 1
ATOM 1447 C C . SER A 1 181 ? -14.881 3.163 -2.131 1.00 97.56 181 SER A C 1
ATOM 1449 O O . SER A 1 181 ? -14.960 3.586 -0.980 1.00 97.56 181 SER A O 1
ATOM 1451 N N . LYS A 1 182 ? -15.443 2.006 -2.507 1.00 98.00 182 LYS A N 1
ATOM 1452 C CA . LYS A 1 182 ? -16.275 1.166 -1.627 1.00 98.00 182 LYS A CA 1
ATOM 1453 C C . LYS A 1 182 ? -15.541 0.663 -0.385 1.00 98.00 182 LYS A C 1
ATOM 1455 O O . LYS A 1 182 ? -16.173 0.437 0.642 1.00 98.00 182 LYS A O 1
ATOM 1460 N N . ALA A 1 183 ? -14.215 0.512 -0.435 1.00 98.19 183 ALA A N 1
ATOM 1461 C CA . ALA A 1 183 ? -13.440 0.124 0.741 1.00 98.19 183 ALA A CA 1
ATOM 1462 C C . ALA A 1 183 ? -13.514 1.195 1.841 1.00 98.19 183 ALA A C 1
ATOM 1464 O O . ALA A 1 183 ? -13.595 0.856 3.018 1.00 98.19 183 ALA A O 1
ATOM 1465 N N . PHE A 1 184 ? -13.593 2.476 1.469 1.00 98.06 184 PHE A N 1
ATOM 1466 C CA . PHE A 1 184 ? -13.688 3.601 2.407 1.00 98.06 184 PHE A CA 1
ATOM 1467 C C . PHE A 1 184 ? -15.085 3.798 3.012 1.00 98.06 184 PHE A C 1
ATOM 1469 O O . PHE A 1 184 ? -15.245 4.613 3.922 1.00 98.06 184 PHE A O 1
ATOM 1476 N N . GLU A 1 185 ? -16.085 3.043 2.550 1.00 97.81 185 GLU A N 1
ATOM 1477 C CA . GLU A 1 185 ? -17.408 2.947 3.182 1.00 97.81 185 GLU A CA 1
ATOM 1478 C C . GLU A 1 185 ? -17.417 1.932 4.338 1.00 97.81 185 GLU A C 1
ATOM 1480 O O . GLU A 1 185 ? -18.383 1.842 5.099 1.00 97.81 185 GLU A O 1
ATOM 1485 N N . ARG A 1 186 ? -16.352 1.134 4.478 1.00 98.12 186 ARG A N 1
ATOM 1486 C CA . ARG A 1 186 ? -16.236 0.107 5.512 1.00 98.12 186 ARG A CA 1
ATOM 1487 C C . ARG A 1 186 ? -15.679 0.704 6.798 1.00 98.12 186 ARG A C 1
ATOM 1489 O O . ARG A 1 186 ? -14.753 1.507 6.786 1.00 98.12 186 ARG A O 1
ATOM 1496 N N . THR A 1 187 ? -16.246 0.276 7.921 1.00 94.75 187 THR A N 1
ATOM 1497 C CA . THR A 1 187 ? -15.856 0.736 9.261 1.00 94.75 187 THR A CA 1
ATOM 1498 C C . THR A 1 187 ? -14.814 -0.163 9.922 1.00 94.75 187 THR A C 1
ATOM 1500 O O . THR A 1 187 ? -14.153 0.269 10.861 1.00 94.75 187 THR A O 1
ATOM 1503 N N . SER A 1 188 ? -14.648 -1.399 9.440 1.00 97.75 188 SER A N 1
ATOM 1504 C CA . SER A 1 188 ? -13.665 -2.353 9.957 1.00 97.75 188 SER A CA 1
ATOM 1505 C C . SER A 1 188 ? -12.503 -2.577 8.978 1.00 97.75 188 SER A C 1
ATOM 1507 O O . SER A 1 188 ? -12.725 -2.600 7.760 1.00 97.75 188 SER A O 1
ATOM 1509 N N . PRO A 1 189 ? -11.270 -2.812 9.476 1.00 98.19 189 PRO A N 1
ATOM 1510 C CA . PRO A 1 189 ? -10.132 -3.216 8.647 1.00 98.19 189 PRO A CA 1
ATOM 1511 C C . PRO A 1 189 ? -10.404 -4.471 7.804 1.00 98.19 189 PRO A C 1
ATOM 1513 O O . PRO A 1 189 ? -9.960 -4.569 6.663 1.00 98.19 189 PRO A O 1
ATOM 1516 N N . GLU A 1 190 ? -11.169 -5.429 8.330 1.00 98.44 190 GLU A N 1
ATOM 1517 C CA . GLU A 1 190 ? -11.568 -6.640 7.611 1.00 98.44 190 GLU A CA 1
ATOM 1518 C C . GLU A 1 190 ? -12.515 -6.334 6.454 1.00 98.44 190 GLU A C 1
ATOM 1520 O O . GLU A 1 190 ? -12.330 -6.859 5.357 1.00 98.44 190 GLU A O 1
ATOM 1525 N N . GLY A 1 191 ? -13.504 -5.464 6.681 1.00 98.44 191 GLY A N 1
ATOM 1526 C CA . GLY A 1 191 ? -14.404 -5.010 5.627 1.00 98.44 191 GLY A CA 1
ATOM 1527 C C . GLY A 1 191 ? -13.635 -4.278 4.530 1.00 98.44 191 GLY A C 1
ATOM 1528 O O . GLY A 1 191 ? -13.858 -4.536 3.349 1.00 98.44 191 GLY A O 1
ATOM 1529 N N . PHE A 1 192 ? -12.678 -3.428 4.915 1.00 98.56 192 PHE A N 1
ATOM 1530 C CA . PHE A 1 192 ? -11.794 -2.740 3.976 1.00 98.56 192 PHE A CA 1
ATOM 1531 C C . PHE A 1 192 ? -10.993 -3.742 3.127 1.00 98.56 192 PHE A C 1
ATOM 1533 O O . PHE A 1 192 ? -10.988 -3.646 1.901 1.00 98.56 192 PHE A O 1
ATOM 1540 N N . ALA A 1 193 ? -10.370 -4.747 3.753 1.00 98.19 193 ALA A N 1
ATOM 1541 C CA . ALA A 1 193 ? -9.617 -5.792 3.055 1.00 98.19 193 ALA A CA 1
ATOM 1542 C C . ALA A 1 193 ? -10.490 -6.617 2.091 1.00 98.19 193 ALA A C 1
ATOM 1544 O O . ALA A 1 193 ? -10.040 -6.965 0.998 1.00 98.19 193 ALA A O 1
ATOM 1545 N N . GLN A 1 194 ? -11.740 -6.903 2.469 1.00 98.06 194 GLN A N 1
ATOM 1546 C CA . GLN A 1 194 ? -12.690 -7.596 1.601 1.00 98.06 194 GLN A CA 1
ATOM 1547 C C . GLN A 1 194 ? -13.032 -6.768 0.359 1.00 98.06 194 GLN A C 1
ATOM 1549 O O . GLN A 1 194 ? -13.023 -7.300 -0.749 1.00 98.06 194 GLN A O 1
ATOM 1554 N N . GLU A 1 195 ? -13.283 -5.467 0.513 1.00 98.19 195 GLU A N 1
ATOM 1555 C CA . GLU A 1 195 ? -13.570 -4.593 -0.629 1.00 98.19 195 GLU A CA 1
ATOM 1556 C C . GLU A 1 195 ? -12.357 -4.381 -1.537 1.00 98.19 195 GLU A C 1
ATOM 1558 O O . GLU A 1 195 ? -12.523 -4.329 -2.753 1.00 98.19 195 GLU A O 1
ATOM 1563 N N . LEU A 1 196 ? -11.132 -4.341 -0.996 1.00 96.06 196 LEU A N 1
ATOM 1564 C CA . LEU A 1 196 ? -9.922 -4.342 -1.828 1.00 96.06 196 LEU A CA 1
ATOM 1565 C C . LEU A 1 196 ? -9.843 -5.589 -2.720 1.00 96.06 196 LEU A C 1
ATOM 1567 O O . LEU A 1 196 ? -9.532 -5.476 -3.908 1.00 96.06 196 LEU A O 1
ATOM 1571 N N . ALA A 1 197 ? -10.131 -6.769 -2.161 1.00 92.25 197 ALA A N 1
ATOM 1572 C CA . ALA A 1 197 ? -10.159 -8.013 -2.927 1.00 92.25 197 ALA A CA 1
ATOM 1573 C C . ALA A 1 197 ? -11.271 -7.990 -3.987 1.00 92.25 197 ALA A C 1
ATOM 1575 O O . ALA A 1 197 ? -11.004 -8.258 -5.157 1.00 92.25 197 ALA A O 1
ATOM 1576 N N . ASN A 1 198 ? -12.488 -7.583 -3.609 1.00 93.62 198 ASN A N 1
ATOM 1577 C CA . ASN A 1 198 ? -13.628 -7.468 -4.527 1.00 93.62 198 ASN A CA 1
ATOM 1578 C C . ASN A 1 198 ? -13.353 -6.488 -5.683 1.00 93.62 198 ASN A C 1
ATOM 1580 O O . ASN A 1 198 ? -13.801 -6.706 -6.805 1.00 93.62 198 ASN A O 1
ATOM 1584 N N . ALA A 1 199 ? -12.599 -5.418 -5.418 1.00 92.50 199 ALA A N 1
ATOM 1585 C CA . ALA A 1 199 ? -12.199 -4.416 -6.403 1.00 92.50 199 ALA A CA 1
ATOM 1586 C C . ALA A 1 199 ? -11.029 -4.858 -7.308 1.00 92.50 199 ALA A C 1
ATOM 1588 O O . ALA A 1 199 ? -10.627 -4.116 -8.212 1.00 92.50 199 ALA A O 1
ATOM 1589 N N . GLY A 1 200 ? -10.475 -6.054 -7.080 1.00 88.38 200 GLY A N 1
ATOM 1590 C CA . GLY A 1 200 ? -9.395 -6.626 -7.878 1.00 88.38 200 GLY A CA 1
ATOM 1591 C C . GLY A 1 200 ? -8.019 -6.039 -7.568 1.00 88.38 200 GLY A C 1
ATOM 1592 O O . GLY A 1 200 ? -7.228 -5.848 -8.492 1.00 88.38 200 GLY A O 1
ATOM 1593 N N . TYR A 1 201 ? -7.723 -5.729 -6.297 1.00 87.31 201 TYR A N 1
ATOM 1594 C CA . TYR A 1 201 ? -6.364 -5.343 -5.883 1.00 87.31 201 TYR A CA 1
ATOM 1595 C C . TYR A 1 201 ? -5.345 -6.458 -6.189 1.00 87.31 201 TYR A C 1
ATOM 1597 O O . TYR A 1 201 ? -4.249 -6.187 -6.672 1.00 87.31 201 TYR A O 1
ATOM 1605 N N . ALA A 1 202 ? -5.732 -7.711 -5.944 1.00 82.12 202 ALA A N 1
ATOM 1606 C CA . ALA A 1 202 ? -4.996 -8.914 -6.318 1.00 82.12 202 ALA A CA 1
ATOM 1607 C C . ALA A 1 202 ? -5.970 -9.933 -6.915 1.00 82.12 202 ALA A C 1
ATOM 1609 O O . ALA A 1 202 ? -7.170 -9.863 -6.649 1.00 82.12 202 ALA A O 1
ATOM 1610 N N . THR A 1 203 ? -5.470 -10.884 -7.704 1.00 76.19 203 THR A N 1
ATOM 1611 C CA . THR A 1 203 ? -6.340 -11.900 -8.326 1.00 76.19 203 THR A CA 1
ATOM 1612 C C . THR A 1 203 ? -6.378 -13.209 -7.564 1.00 76.19 203 THR A C 1
ATOM 1614 O O . THR A 1 203 ? -7.148 -14.099 -7.907 1.00 76.19 203 THR A O 1
ATOM 1617 N N . ASP A 1 204 ? -5.590 -13.292 -6.496 1.00 79.25 204 ASP A N 1
ATOM 1618 C CA . ASP A 1 204 ? -5.685 -14.341 -5.499 1.00 79.25 204 ASP A CA 1
ATOM 1619 C C . ASP A 1 204 ? -7.073 -14.310 -4.826 1.00 79.25 204 ASP A C 1
ATOM 1621 O O . ASP A 1 204 ? -7.387 -13.352 -4.109 1.00 79.25 204 ASP A O 1
ATOM 1625 N N . PRO A 1 205 ? -7.903 -15.358 -4.983 1.00 81.56 205 PRO A N 1
ATOM 1626 C CA . PRO A 1 205 ? -9.233 -15.402 -4.379 1.00 81.56 205 PRO A CA 1
ATOM 1627 C C . PRO A 1 205 ? -9.193 -15.412 -2.842 1.00 81.56 205 PRO A C 1
ATOM 1629 O O . PRO A 1 205 ? -10.191 -15.096 -2.197 1.00 81.56 205 PRO A O 1
ATOM 1632 N N . LEU A 1 206 ? -8.051 -15.750 -2.231 1.00 85.75 206 LEU A N 1
ATOM 1633 C CA . LEU A 1 206 ? -7.857 -15.759 -0.781 1.00 85.75 206 LEU A CA 1
ATOM 1634 C C . LEU A 1 206 ? -7.221 -14.465 -0.252 1.00 85.75 206 LEU A C 1
ATOM 1636 O O . LEU A 1 206 ? -6.857 -14.412 0.924 1.00 85.75 206 LEU A O 1
ATOM 1640 N N . TYR A 1 207 ? -7.090 -13.419 -1.074 1.00 87.69 207 TYR A N 1
ATOM 1641 C CA . TYR A 1 207 ? -6.376 -12.194 -0.707 1.00 87.69 207 TYR A CA 1
ATOM 1642 C C . TYR A 1 207 ? -6.883 -11.563 0.597 1.00 87.69 207 TYR A C 1
ATOM 1644 O O . TYR A 1 207 ? -6.111 -11.372 1.540 1.00 87.69 207 TYR A O 1
ATOM 1652 N N . ALA A 1 208 ? -8.193 -11.309 0.692 1.00 94.56 208 ALA A N 1
ATOM 1653 C CA . ALA A 1 208 ? -8.798 -10.734 1.893 1.00 94.56 208 ALA A CA 1
ATOM 1654 C C . ALA A 1 208 ? -8.553 -11.616 3.127 1.00 94.56 208 ALA A C 1
ATOM 1656 O O . ALA A 1 208 ? -8.142 -11.120 4.177 1.00 94.56 208 ALA A O 1
ATOM 1657 N N . LEU A 1 209 ? -8.720 -12.937 2.987 1.00 92.62 209 LEU A N 1
ATOM 1658 C CA . LEU A 1 209 ? -8.489 -13.890 4.072 1.00 92.62 209 LEU A CA 1
ATOM 1659 C C . LEU A 1 209 ? -7.034 -13.860 4.559 1.00 92.62 209 LEU A C 1
ATOM 1661 O O . LEU A 1 209 ? -6.797 -13.890 5.768 1.00 92.62 209 LEU A O 1
ATOM 1665 N N . LYS A 1 210 ? -6.058 -13.763 3.650 1.00 90.00 210 LYS A N 1
ATOM 1666 C CA . LYS A 1 210 ? -4.634 -13.661 4.002 1.00 90.00 210 LYS A CA 1
ATOM 1667 C C . LYS A 1 210 ? -4.350 -12.391 4.796 1.00 90.00 210 LYS A C 1
ATOM 1669 O O . LYS A 1 210 ? -3.721 -12.477 5.850 1.00 90.00 210 LYS A O 1
ATOM 1674 N N . LEU A 1 211 ? -4.863 -11.242 4.349 1.00 94.75 211 LEU A N 1
ATOM 1675 C CA . LEU A 1 211 ? -4.709 -9.982 5.080 1.00 94.75 211 LEU A CA 1
ATOM 1676 C C . LEU A 1 211 ? -5.338 -10.062 6.473 1.00 94.75 211 LEU A C 1
ATOM 1678 O O . LEU A 1 211 ? -4.681 -9.740 7.458 1.00 94.75 211 LEU A O 1
ATOM 1682 N N . ILE A 1 212 ? -6.574 -10.556 6.574 1.00 95.50 212 ILE A N 1
ATOM 1683 C CA . ILE A 1 212 ? -7.284 -10.699 7.853 1.00 95.50 212 ILE A CA 1
ATOM 1684 C C . ILE A 1 212 ? -6.536 -11.648 8.793 1.00 95.50 212 ILE A C 1
ATOM 1686 O O . ILE A 1 212 ? -6.398 -11.363 9.983 1.00 95.50 212 ILE A O 1
ATOM 1690 N N . THR A 1 213 ? -6.005 -12.753 8.267 1.00 92.19 213 THR A N 1
ATOM 1691 C CA . THR A 1 213 ? -5.211 -13.704 9.054 1.00 92.19 213 THR A CA 1
ATOM 1692 C C . THR A 1 213 ? -3.950 -13.038 9.600 1.00 92.19 213 THR A C 1
ATOM 1694 O O . THR A 1 213 ? -3.649 -13.197 10.782 1.00 92.19 213 THR A O 1
ATOM 1697 N N . ILE A 1 214 ? -3.244 -12.245 8.787 1.00 90.94 214 ILE A N 1
ATOM 1698 C CA . ILE A 1 214 ? -2.071 -11.480 9.232 1.00 90.94 214 ILE A CA 1
ATOM 1699 C C . ILE A 1 214 ? -2.474 -10.447 10.299 1.00 90.94 214 ILE A C 1
ATOM 1701 O O . ILE A 1 214 ? -1.864 -10.409 11.366 1.00 90.94 214 ILE A O 1
ATOM 1705 N N . MET A 1 215 ? -3.531 -9.661 10.075 1.00 94.12 215 MET A N 1
ATOM 1706 C CA . MET A 1 215 ? -4.001 -8.664 11.049 1.00 94.12 215 MET A CA 1
ATOM 1707 C C . MET A 1 215 ? -4.293 -9.285 12.420 1.00 94.12 215 MET A C 1
ATOM 1709 O O . MET A 1 215 ? -3.842 -8.763 13.440 1.00 94.12 215 MET A O 1
ATOM 1713 N N . LYS A 1 216 ? -4.985 -10.432 12.445 1.00 92.19 216 LYS A N 1
ATOM 1714 C CA . LYS A 1 216 ? -5.328 -11.160 13.676 1.00 92.19 216 LYS A CA 1
ATOM 1715 C C . LYS A 1 216 ? -4.117 -11.816 14.331 1.00 92.19 216 LYS A C 1
ATOM 1717 O O . LYS A 1 216 ? -3.898 -11.623 15.524 1.00 92.19 216 LYS A O 1
ATOM 1722 N N . ARG A 1 217 ? -3.311 -12.560 13.566 1.00 88.44 217 ARG A N 1
ATOM 1723 C CA . ARG A 1 217 ? -2.158 -13.318 14.086 1.00 88.44 217 ARG A CA 1
ATOM 1724 C C . ARG A 1 217 ? -1.124 -12.415 14.755 1.00 88.44 217 ARG A C 1
ATOM 1726 O O . ARG A 1 217 ? -0.550 -12.821 15.761 1.00 88.44 217 ARG A O 1
ATOM 1733 N N . TYR A 1 218 ? -0.909 -11.216 14.213 1.00 88.06 218 TYR A N 1
ATOM 1734 C CA . TYR A 1 218 ? 0.087 -10.259 14.708 1.00 88.06 218 TYR A CA 1
ATOM 1735 C C . TYR A 1 218 ? -0.533 -9.064 15.452 1.00 88.06 218 TYR A C 1
ATOM 1737 O O . TYR A 1 218 ? 0.178 -8.107 15.742 1.00 88.06 218 TYR A O 1
ATOM 1745 N N . GLN A 1 219 ? -1.832 -9.127 15.777 1.00 90.50 219 GLN A N 1
ATOM 1746 C CA . GLN A 1 219 ? -2.547 -8.156 16.618 1.00 90.50 219 GLN A CA 1
ATOM 1747 C C . GLN A 1 219 ? -2.377 -6.693 16.163 1.00 90.50 219 GLN A C 1
ATOM 1749 O O . GLN A 1 219 ? -2.059 -5.803 16.948 1.00 90.50 219 GLN A O 1
ATOM 1754 N N . LEU A 1 220 ? -2.596 -6.424 14.874 1.00 91.56 220 LEU A N 1
ATOM 1755 C CA . LEU A 1 220 ? -2.258 -5.127 14.269 1.00 91.56 220 LEU A CA 1
ATOM 1756 C C . LEU A 1 220 ? -3.249 -3.988 14.598 1.00 91.56 220 LEU A C 1
ATOM 1758 O O . LEU A 1 220 ? -2.977 -2.836 14.280 1.00 91.56 220 LEU A O 1
ATOM 1762 N N . TYR A 1 221 ? -4.372 -4.272 15.260 1.00 86.06 221 TYR A N 1
ATOM 1763 C CA . TYR A 1 221 ? -5.510 -3.353 15.454 1.00 86.06 221 TYR A CA 1
ATOM 1764 C C . TYR A 1 221 ? -5.253 -2.129 16.354 1.00 86.06 221 TYR A C 1
ATOM 1766 O O . TYR A 1 221 ? -6.068 -1.214 16.360 1.00 86.06 221 TYR A O 1
ATOM 1774 N N . GLY A 1 222 ? -4.144 -2.091 17.098 1.00 71.81 222 GLY A N 1
ATOM 1775 C CA . GLY A 1 222 ? -3.726 -0.933 17.910 1.00 71.81 222 GLY A CA 1
ATOM 1776 C C . GLY A 1 222 ? -2.297 -0.467 17.620 1.00 71.81 222 GLY A C 1
ATOM 1777 O O . GLY A 1 222 ? -1.683 0.200 18.453 1.00 71.81 222 GLY A O 1
ATOM 1778 N N . SER A 1 223 ? -1.736 -0.914 16.492 1.00 59.66 223 SER A N 1
ATOM 1779 C CA . SER A 1 223 ? -0.311 -0.767 16.185 1.00 59.66 223 SER A CA 1
ATOM 1780 C C . SER A 1 223 ? 0.078 0.566 15.598 1.00 59.66 223 SER A C 1
ATOM 1782 O O . SER A 1 223 ? -0.748 1.215 14.927 1.00 59.66 223 SER A O 1
#

Radius of gyration: 20.46 Å; chains: 1; bounding box: 49×55×57 Å